Protein AF-A0A971I699-F1 (afdb_monomer_lite)

Sequence (204 aa):
MICTNCGKEVADGAMFCTSCGTKLAQEPAVQPAAEQPAPAPSQGTPQAASDTAPVSAPATTAKKLNPGIIIAVAAVLVIALILLLSGGGGGYKEYKDLAKAYYEAINKEDVNAMIKLFDKETQKDLKEDKKYVKEALEEMRDDLIDDFGRSWFKDLEIGRKEKKGTGRDTYKIRVEIDGKLHEYLGIKRDDKDRYYIDEDYFHY

Secondary structure (DSSP, 8-state):
-B-TTT--B--TT-SB-TTT-PBP-PPP----------------------------PPP-------THHHHHHHHHHHHHHHHHHS-SSS-BSSHHHHHHHHHHHHHTT-HHHHHTTS-TTHHHHHHHTHHHHHHHHHHHHHHHHHHH-TTGGGGEEEEEEEE-SSSSSEEEEEEEETTEEEEEEEEEE-TTS-EEE-TTTTT-

pLDDT: mean 78.97, std 21.09, range [38.38, 98.44]

Foldseek 3Di:
DADPVPRDDDDPPDQADPVPRHGDDDDDDDDDDDDDDDDDDDDDDDDDDDDDDDDDDDDDDDDDDDPVVVVVVVVVVVVVVCDVVCDDLPFHLDVQVLVLLCVVCLLVLPLVSNLSQAHPVSSVVSVVCSVVSSVVSPVVNVVQCVVQNNPQSVQKDWADWDADDDDFRKTWIFIDTPNHGPDTFIWGADPVSGIGGDPCRVVD

Radius of gyration: 27.47 Å; chains: 1; bounding box: 71×66×50 Å

Structure (mmCIF, N/CA/C/O backbone):
data_AF-A0A971I699-F1
#
_entry.id   AF-A0A971I699-F1
#
loop_
_atom_site.group_PDB
_atom_site.id
_atom_site.type_symbol
_atom_site.label_atom_id
_atom_site.label_alt_id
_atom_site.label_comp_id
_atom_site.label_asym_id
_atom_site.label_entity_id
_atom_site.label_seq_id
_atom_site.pdbx_PDB_ins_code
_atom_site.Cartn_x
_atom_site.Cartn_y
_atom_site.Cartn_z
_atom_site.occupancy
_atom_site.B_iso_or_equiv
_atom_site.auth_seq_id
_atom_site.auth_comp_id
_atom_site.auth_asym_id
_atom_site.auth_atom_id
_atom_site.pdbx_PDB_model_num
ATOM 1 N N . MET A 1 1 ? 39.216 -4.165 11.217 1.00 82.69 1 MET A N 1
ATOM 2 C CA . MET A 1 1 ? 38.378 -5.107 12.010 1.00 82.69 1 MET A CA 1
ATOM 3 C C . MET A 1 1 ? 37.090 -5.484 11.267 1.00 82.69 1 MET A C 1
ATOM 5 O O . MET A 1 1 ? 36.628 -4.701 10.453 1.00 82.69 1 MET A O 1
ATOM 9 N N . ILE A 1 2 ? 36.473 -6.646 11.528 1.00 89.12 2 ILE A N 1
ATOM 10 C CA . ILE A 1 2 ? 35.176 -7.025 10.920 1.00 89.12 2 ILE A CA 1
ATOM 11 C C . ILE A 1 2 ? 34.018 -6.626 11.845 1.00 89.12 2 ILE A C 1
ATOM 13 O O . ILE A 1 2 ? 34.060 -6.890 13.046 1.00 89.12 2 ILE A O 1
ATOM 17 N N . CYS A 1 3 ? 32.973 -6.000 11.298 1.00 90.50 3 CYS A N 1
ATOM 18 C CA . CYS A 1 3 ? 31.768 -5.653 12.044 1.00 90.50 3 CYS A CA 1
ATOM 19 C C . CYS A 1 3 ? 31.036 -6.920 12.502 1.00 90.50 3 CYS A C 1
ATOM 21 O O . CYS A 1 3 ? 30.582 -7.713 11.680 1.00 90.50 3 CYS A O 1
ATOM 23 N N . THR A 1 4 ? 30.840 -7.078 13.808 1.00 88.94 4 THR A N 1
ATOM 24 C CA . THR A 1 4 ? 30.125 -8.229 14.384 1.00 88.94 4 THR A CA 1
ATOM 25 C C . THR A 1 4 ? 28.628 -8.232 14.083 1.00 88.94 4 THR A C 1
ATOM 27 O O . THR A 1 4 ? 27.983 -9.265 14.221 1.00 88.94 4 THR A O 1
ATOM 30 N N . ASN A 1 5 ? 28.070 -7.093 13.664 1.00 90.88 5 ASN A N 1
ATOM 31 C CA . ASN A 1 5 ? 26.655 -6.972 13.333 1.00 90.88 5 ASN A CA 1
ATOM 32 C C . ASN A 1 5 ? 26.353 -7.322 11.867 1.00 90.88 5 ASN A C 1
ATOM 34 O O . ASN A 1 5 ? 25.385 -8.026 11.611 1.00 90.88 5 ASN A O 1
ATOM 38 N N . CYS A 1 6 ? 27.175 -6.872 10.910 1.00 92.88 6 CYS A N 1
ATOM 39 C CA . CYS A 1 6 ? 26.888 -7.066 9.480 1.00 92.88 6 CYS A CA 1
ATOM 40 C C . CYS A 1 6 ? 27.971 -7.812 8.687 1.00 92.88 6 CYS A C 1
ATOM 42 O O . CYS A 1 6 ? 27.834 -7.969 7.475 1.00 92.88 6 CYS A O 1
ATOM 44 N N . GLY A 1 7 ? 29.065 -8.226 9.331 1.00 90.56 7 GLY A N 1
ATOM 45 C CA . GLY A 1 7 ? 30.137 -9.011 8.713 1.00 90.56 7 GLY A CA 1
ATOM 46 C C . GLY A 1 7 ? 31.028 -8.253 7.726 1.00 90.56 7 GLY A C 1
ATOM 47 O O . GLY A 1 7 ? 31.936 -8.853 7.159 1.00 90.56 7 GLY A O 1
ATOM 48 N N . LYS A 1 8 ? 30.803 -6.950 7.512 1.00 92.19 8 LYS A N 1
ATOM 49 C CA . LYS A 1 8 ? 31.633 -6.131 6.619 1.00 92.19 8 LYS A CA 1
ATOM 50 C C . LYS A 1 8 ? 32.899 -5.637 7.305 1.00 92.19 8 LYS A C 1
ATOM 52 O O . LYS A 1 8 ? 32.934 -5.434 8.519 1.00 92.19 8 LYS A O 1
ATOM 57 N N . GLU A 1 9 ? 33.934 -5.448 6.501 1.00 92.62 9 GLU A N 1
ATOM 58 C CA . GLU A 1 9 ? 35.220 -4.938 6.950 1.00 92.62 9 GLU A CA 1
ATOM 59 C C . GLU A 1 9 ? 35.132 -3.448 7.291 1.00 92.62 9 GLU A C 1
ATOM 61 O O . GLU A 1 9 ? 34.487 -2.663 6.597 1.00 92.62 9 GLU A O 1
ATOM 66 N N . VAL A 1 10 ? 35.745 -3.071 8.409 1.00 92.38 10 VAL A N 1
ATOM 67 C CA . VAL A 1 10 ? 35.731 -1.720 8.963 1.00 92.38 10 VAL A CA 1
ATOM 68 C C . VAL A 1 10 ? 37.156 -1.306 9.308 1.00 92.38 10 VAL A C 1
ATOM 70 O O . VAL A 1 10 ? 37.929 -2.101 9.850 1.00 92.38 10 VAL A O 1
ATOM 73 N N . ALA A 1 11 ? 37.490 -0.049 9.013 1.00 85.81 11 ALA A N 1
ATOM 74 C CA . ALA A 1 11 ? 38.769 0.544 9.380 1.00 85.81 11 ALA A CA 1
ATOM 75 C C . ALA A 1 11 ? 39.031 0.422 10.891 1.00 85.81 11 ALA A C 1
ATOM 77 O O . ALA A 1 11 ? 38.123 0.593 11.712 1.00 85.81 11 ALA A O 1
ATOM 78 N N . ASP A 1 12 ? 40.276 0.126 11.255 1.00 80.69 12 ASP A N 1
ATOM 79 C CA . ASP A 1 12 ? 40.676 0.057 12.658 1.00 80.69 12 ASP A CA 1
ATOM 80 C C . ASP A 1 12 ? 40.550 1.445 13.305 1.00 80.69 12 ASP A C 1
ATOM 82 O O . ASP A 1 12 ? 40.931 2.459 12.722 1.00 80.69 12 ASP A O 1
ATOM 86 N N . GLY A 1 13 ? 39.941 1.504 14.493 1.00 76.56 13 GLY A N 1
ATOM 87 C CA . GLY A 1 13 ? 39.639 2.771 15.169 1.00 76.56 13 GLY A CA 1
ATOM 88 C C . GLY A 1 13 ? 38.383 3.500 14.666 1.00 76.56 13 GLY A C 1
ATOM 89 O O . GLY A 1 13 ? 38.154 4.649 15.048 1.00 76.56 13 GLY A O 1
ATOM 90 N N . ALA A 1 14 ? 37.520 2.863 13.865 1.00 82.81 14 ALA A N 1
ATOM 91 C CA . ALA A 1 14 ? 36.203 3.412 13.532 1.00 82.81 14 ALA A CA 1
ATOM 92 C C . ALA A 1 14 ? 35.215 3.285 14.709 1.00 82.81 14 ALA A C 1
ATOM 94 O O . ALA A 1 14 ? 35.104 2.233 15.336 1.00 82.81 14 ALA A O 1
ATOM 95 N N . MET A 1 15 ? 34.491 4.361 15.031 1.00 86.12 15 MET A N 1
ATOM 96 C CA . MET A 1 15 ? 33.502 4.376 16.129 1.00 86.12 15 MET A CA 1
ATOM 97 C C . MET A 1 15 ? 32.169 3.724 15.730 1.00 86.12 15 MET A C 1
ATOM 99 O O . MET A 1 15 ? 31.402 3.274 16.580 1.00 86.12 15 MET A O 1
ATOM 103 N N . PHE A 1 16 ? 31.891 3.668 14.427 1.00 92.75 16 PHE A N 1
ATOM 104 C CA . PHE A 1 16 ? 30.660 3.139 13.850 1.00 92.75 16 PHE A CA 1
ATOM 105 C C . PHE A 1 16 ? 30.986 2.406 12.549 1.00 92.75 16 PHE A C 1
ATOM 107 O O . PHE A 1 16 ? 31.891 2.804 11.813 1.00 92.75 16 PHE A O 1
ATOM 114 N N . CYS A 1 17 ? 30.245 1.342 12.248 1.00 92.62 17 CYS A N 1
ATOM 115 C CA . CYS A 1 17 ? 30.330 0.675 10.958 1.00 92.62 17 CYS A CA 1
ATOM 116 C C . CYS A 1 17 ? 29.745 1.590 9.878 1.00 92.62 17 CYS A C 1
ATOM 118 O O . CYS A 1 17 ? 28.558 1.909 9.911 1.00 92.62 17 CYS A O 1
ATOM 120 N N . THR A 1 18 ? 30.550 1.964 8.888 1.00 90.56 18 THR A N 1
ATOM 121 C CA . THR A 1 18 ? 30.109 2.788 7.749 1.00 90.56 18 THR A CA 1
ATOM 122 C C . THR A 1 18 ? 29.063 2.099 6.879 1.00 90.56 18 THR A C 1
ATOM 124 O O . THR A 1 18 ? 28.417 2.752 6.070 1.00 90.56 18 THR A O 1
ATOM 127 N N . SER A 1 19 ? 28.894 0.784 7.033 1.00 91.12 19 SER A N 1
ATOM 128 C CA . SER A 1 19 ? 28.000 -0.004 6.193 1.00 91.12 19 SER A CA 1
ATOM 129 C C . SER A 1 19 ? 26.677 -0.400 6.844 1.00 91.12 19 SER A C 1
ATOM 131 O O . SER A 1 19 ? 25.749 -0.737 6.121 1.00 91.12 19 SER A O 1
ATOM 133 N N . CYS A 1 20 ? 26.574 -0.421 8.176 1.00 92.19 20 CYS A N 1
ATOM 134 C CA . CYS A 1 20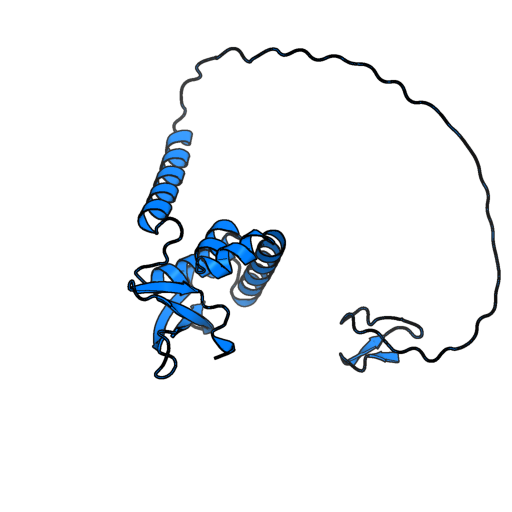 ? 25.307 -0.725 8.862 1.00 92.19 20 CYS A CA 1
ATOM 135 C C . CYS A 1 20 ? 24.989 0.219 10.029 1.00 92.19 20 CYS A C 1
ATOM 137 O O . CYS A 1 20 ? 24.032 -0.008 10.759 1.00 92.19 20 CYS A O 1
ATOM 139 N N . GLY A 1 21 ? 25.818 1.239 10.269 1.00 89.38 21 GLY A N 1
ATOM 140 C CA . GLY A 1 21 ? 25.616 2.227 11.332 1.00 89.38 21 GLY A CA 1
ATOM 141 C C . GLY A 1 21 ? 25.843 1.709 12.755 1.00 89.38 21 GLY A C 1
ATOM 142 O O . GLY A 1 21 ? 25.817 2.496 13.699 1.00 89.38 21 GLY A O 1
ATOM 143 N N . THR A 1 22 ? 26.106 0.409 12.943 1.00 92.44 22 THR A N 1
ATOM 144 C CA . THR A 1 22 ? 26.300 -0.166 14.281 1.00 92.44 22 THR A CA 1
ATOM 145 C C . THR A 1 22 ? 27.534 0.430 14.949 1.00 92.44 22 THR A C 1
ATOM 147 O O . THR A 1 22 ? 28.632 0.405 14.388 1.00 92.44 22 THR A O 1
ATOM 150 N N . LYS A 1 23 ? 27.355 0.939 16.172 1.00 91.56 23 LYS A N 1
ATOM 151 C CA . LYS A 1 23 ? 28.442 1.446 17.009 1.00 91.56 23 LYS A CA 1
ATOM 152 C C . LYS A 1 23 ? 29.399 0.311 17.364 1.00 91.56 23 LYS A C 1
ATOM 154 O O . LYS A 1 23 ? 28.978 -0.722 17.879 1.00 91.56 23 LYS A O 1
ATOM 159 N N . LEU A 1 24 ? 30.682 0.512 17.096 1.00 86.50 24 LEU A N 1
ATOM 160 C CA . LEU A 1 24 ? 31.727 -0.452 17.413 1.00 86.50 24 LEU A CA 1
ATOM 161 C C . LEU A 1 24 ? 32.327 -0.074 18.766 1.00 86.50 24 LEU A C 1
ATOM 163 O O . LEU A 1 24 ? 32.711 1.074 18.989 1.00 86.50 24 LEU A O 1
ATOM 167 N N . ALA A 1 25 ? 32.360 -1.025 19.697 1.00 69.50 25 ALA A N 1
ATOM 168 C CA . ALA A 1 25 ? 33.021 -0.822 20.977 1.00 69.50 25 ALA A CA 1
ATOM 169 C C . ALA A 1 25 ? 34.535 -0.789 20.736 1.00 69.50 25 ALA A C 1
ATOM 171 O O . ALA A 1 25 ? 35.120 -1.796 20.344 1.00 69.50 25 ALA A O 1
ATOM 172 N N . GLN A 1 26 ? 35.154 0.374 20.925 1.00 70.00 26 GLN A N 1
ATOM 173 C CA . GLN A 1 26 ? 36.608 0.487 20.919 1.00 70.00 26 GLN A CA 1
ATOM 174 C C . GLN A 1 26 ? 37.150 0.198 22.312 1.00 70.00 26 GLN A C 1
ATOM 176 O O . GLN A 1 26 ? 36.707 0.800 23.291 1.00 70.00 26 GLN A O 1
ATOM 181 N N . GLU A 1 27 ? 38.137 -0.687 22.384 1.00 55.59 27 GLU A N 1
ATOM 182 C CA . GLU A 1 27 ? 39.053 -0.740 23.518 1.00 55.59 27 GLU A CA 1
ATOM 183 C C . GLU A 1 27 ? 40.079 0.398 23.351 1.00 55.59 27 GLU A C 1
ATOM 185 O O . GLU A 1 27 ? 40.580 0.607 22.241 1.00 55.59 27 GLU A O 1
ATOM 190 N N . PRO A 1 28 ? 40.354 1.203 24.392 1.00 48.50 28 PRO A N 1
ATOM 191 C CA . PRO A 1 28 ? 41.125 2.426 24.232 1.00 48.50 28 PRO A CA 1
ATOM 192 C C . PRO A 1 28 ? 42.617 2.116 24.090 1.00 48.50 28 PRO A C 1
ATOM 194 O O . PRO A 1 28 ? 43.255 1.649 25.030 1.00 48.50 28 PRO A O 1
ATOM 197 N N . ALA A 1 29 ? 43.197 2.466 22.943 1.00 39.75 29 ALA A N 1
ATOM 198 C CA . ALA A 1 29 ? 44.642 2.515 22.753 1.00 39.75 29 ALA A CA 1
ATOM 199 C C . ALA A 1 29 ? 45.095 3.966 22.498 1.00 39.75 29 ALA A C 1
ATOM 201 O O . ALA A 1 29 ? 45.002 4.490 21.396 1.00 39.75 29 ALA A O 1
ATOM 202 N N . VAL A 1 30 ? 45.489 4.605 23.604 1.00 43.03 30 VAL A N 1
ATOM 203 C CA . VAL A 1 30 ? 46.582 5.576 23.823 1.00 43.03 30 VAL A CA 1
ATOM 204 C C . VAL A 1 30 ? 47.064 6.439 22.630 1.00 43.03 30 VAL A C 1
ATOM 206 O O . VAL A 1 30 ? 47.577 5.941 21.634 1.00 43.03 30 VAL A O 1
ATOM 209 N N . GLN A 1 31 ? 46.992 7.765 22.824 1.00 42.66 31 GLN A N 1
A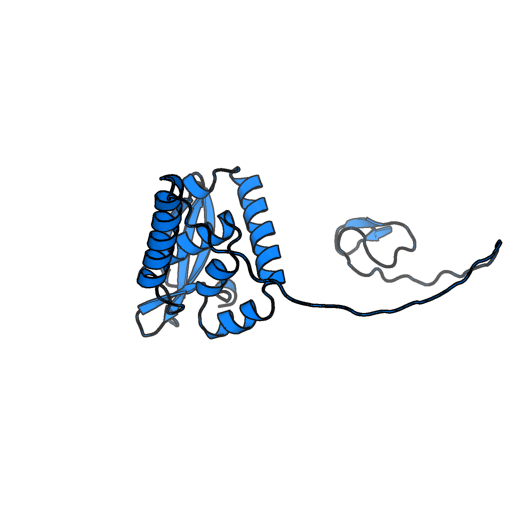TOM 210 C CA . GLN A 1 31 ? 47.600 8.840 22.010 1.00 42.66 31 GLN A CA 1
ATOM 211 C C . GLN A 1 31 ? 49.145 8.766 21.980 1.00 42.66 31 GLN A C 1
ATOM 213 O O . GLN A 1 31 ? 49.737 8.204 22.903 1.00 42.66 31 GLN A O 1
ATOM 218 N N . PRO A 1 32 ? 49.834 9.417 21.018 1.00 51.53 32 PRO A N 1
ATOM 219 C CA . PRO A 1 32 ? 50.387 10.755 21.311 1.00 51.53 32 PRO A CA 1
ATOM 220 C C . PRO A 1 32 ? 50.375 11.777 20.141 1.00 51.53 32 PRO A C 1
ATOM 222 O O . PRO A 1 32 ? 49.963 11.486 19.026 1.00 51.53 32 PRO A O 1
ATOM 225 N N . ALA A 1 33 ? 50.792 13.000 20.490 1.00 44.22 33 ALA A N 1
ATOM 226 C CA . ALA A 1 33 ? 50.561 14.335 19.920 1.00 44.22 33 ALA A CA 1
ATOM 227 C C . ALA A 1 33 ? 51.336 14.778 18.643 1.00 44.22 33 ALA A C 1
ATOM 229 O O . ALA A 1 33 ? 52.253 14.095 18.200 1.00 44.22 33 ALA A O 1
ATOM 230 N N . ALA A 1 34 ? 51.013 16.026 18.225 1.00 43.09 34 ALA A N 1
ATOM 231 C CA . ALA A 1 34 ? 51.696 16.989 17.322 1.00 43.09 34 ALA A CA 1
ATOM 232 C C . ALA A 1 34 ? 51.247 16.966 15.834 1.00 43.09 34 ALA A C 1
ATOM 234 O O . ALA A 1 34 ? 50.997 15.902 15.294 1.00 43.09 34 ALA A O 1
ATOM 235 N N . GLU A 1 35 ? 51.075 18.064 15.077 1.00 38.38 35 GLU A N 1
ATOM 236 C CA . GLU A 1 35 ? 51.527 19.459 15.197 1.00 38.38 35 GLU A CA 1
ATOM 237 C C . GLU A 1 35 ? 50.691 20.397 14.274 1.00 38.38 35 GLU A C 1
ATOM 239 O O . GLU A 1 35 ? 50.052 19.955 13.320 1.00 38.38 35 GLU A O 1
ATOM 244 N N . GLN A 1 36 ? 50.701 21.698 14.581 1.00 45.00 36 GLN A N 1
ATOM 245 C CA . GLN A 1 36 ? 50.065 22.841 13.888 1.00 45.00 36 GLN A CA 1
ATOM 246 C C . GLN A 1 36 ? 50.689 23.107 12.491 1.00 45.00 36 GLN A C 1
ATOM 248 O O . GLN A 1 36 ? 51.839 22.724 12.283 1.00 45.00 36 GLN A O 1
ATOM 253 N N . PRO A 1 37 ? 50.033 23.834 11.553 1.00 51.81 37 PRO A N 1
ATOM 254 C CA . PRO A 1 37 ? 50.220 25.299 11.513 1.00 51.81 37 PRO A CA 1
ATOM 255 C C . PRO A 1 37 ? 48.998 26.133 11.044 1.00 51.81 37 PRO A C 1
ATOM 257 O O . PRO A 1 37 ? 48.202 25.721 10.205 1.00 51.81 37 PRO A O 1
ATOM 260 N N . ALA A 1 38 ? 48.911 27.366 11.559 1.00 45.22 38 ALA A N 1
ATOM 261 C CA . ALA A 1 38 ? 48.115 28.475 11.010 1.00 45.22 38 ALA A CA 1
ATOM 262 C C . ALA A 1 38 ? 48.883 29.183 9.865 1.00 45.22 38 ALA A C 1
ATOM 264 O O . ALA A 1 38 ? 50.106 29.032 9.785 1.00 45.22 38 ALA A O 1
ATOM 265 N N . PRO A 1 39 ? 48.217 29.991 9.013 1.00 54.66 39 PRO A N 1
ATOM 266 C CA . PRO A 1 39 ? 48.116 31.424 9.331 1.00 54.66 39 PRO A CA 1
ATOM 267 C C . PRO A 1 39 ? 46.778 32.105 8.946 1.00 54.66 39 PRO A C 1
ATOM 269 O O . PRO A 1 39 ? 46.017 31.634 8.107 1.00 54.66 39 PRO A O 1
ATOM 272 N N . ALA A 1 40 ? 46.525 33.247 9.597 1.00 49.50 40 ALA A N 1
ATOM 273 C CA . ALA A 1 40 ? 45.454 34.239 9.373 1.00 49.50 40 ALA A CA 1
ATOM 274 C C . ALA A 1 40 ? 45.873 35.284 8.284 1.00 49.50 40 ALA A C 1
ATOM 276 O O . ALA A 1 40 ? 46.921 35.050 7.677 1.00 49.50 40 ALA A O 1
ATOM 277 N N . PRO A 1 41 ? 45.235 36.473 8.061 1.00 59.31 41 PRO A N 1
ATOM 278 C CA . PRO A 1 41 ? 43.976 37.055 8.585 1.00 59.31 41 PRO A CA 1
ATOM 279 C C . PRO A 1 41 ? 43.112 37.900 7.577 1.00 59.31 41 PRO A C 1
ATOM 281 O O . PRO A 1 41 ? 43.525 38.181 6.457 1.00 59.31 41 PRO A O 1
ATOM 284 N N . SER A 1 42 ? 41.983 38.434 8.093 1.00 44.09 42 SER A N 1
ATOM 285 C CA . SER A 1 42 ? 41.250 39.676 7.702 1.00 44.09 42 SER A CA 1
ATOM 286 C C . SER A 1 42 ? 40.335 39.615 6.455 1.00 44.09 42 SER A C 1
ATOM 288 O O . SER A 1 42 ? 40.666 38.974 5.475 1.00 44.09 42 SER A O 1
ATOM 290 N N . GLN A 1 43 ? 39.150 40.246 6.384 1.00 41.50 43 GLN A N 1
ATOM 291 C CA . GLN A 1 43 ? 38.739 41.585 6.839 1.00 41.50 43 GLN A CA 1
ATOM 292 C C . GLN A 1 43 ? 37.219 41.663 7.160 1.00 41.50 43 GLN A C 1
ATOM 294 O O . GLN A 1 43 ? 36.409 41.015 6.502 1.00 41.50 43 GLN A O 1
ATOM 299 N N . GLY A 1 44 ? 36.835 42.512 8.131 1.00 39.81 44 GLY A N 1
ATOM 300 C CA . GLY A 1 44 ? 35.476 43.089 8.251 1.00 39.81 44 GLY A CA 1
ATOM 301 C C . GLY A 1 44 ? 35.172 44.013 7.059 1.00 39.81 44 GLY A C 1
ATOM 302 O O . GLY A 1 44 ? 36.072 44.332 6.291 1.00 39.81 44 GLY A O 1
ATOM 303 N N . THR A 1 45 ? 33.978 44.534 6.781 1.00 45.62 45 THR A N 1
ATOM 304 C CA . THR A 1 45 ? 32.794 45.018 7.535 1.00 45.62 45 THR A CA 1
ATOM 305 C C . THR A 1 45 ? 31.751 45.368 6.419 1.00 45.62 45 THR A C 1
ATOM 307 O O . THR A 1 45 ? 32.035 45.075 5.258 1.00 45.62 45 THR A O 1
ATOM 310 N N . PRO A 1 46 ? 30.687 46.178 6.594 1.00 53.16 46 PRO A N 1
ATOM 311 C CA . PRO A 1 46 ? 29.608 46.235 7.578 1.00 53.16 46 PRO A CA 1
ATOM 312 C C . PRO A 1 46 ? 28.191 46.119 6.945 1.00 53.16 46 PRO A C 1
ATOM 314 O O . PRO A 1 46 ? 27.969 46.273 5.748 1.00 53.16 46 PRO A O 1
ATOM 317 N N . GLN A 1 47 ? 27.220 45.924 7.833 1.00 47.56 47 GLN A N 1
ATOM 318 C CA . GLN A 1 47 ? 25.771 46.085 7.686 1.00 47.56 47 GLN A CA 1
ATOM 319 C C . GLN A 1 47 ? 25.341 47.455 7.116 1.00 47.56 47 GLN A C 1
ATOM 321 O O . GLN A 1 47 ? 25.823 48.490 7.572 1.00 47.56 47 GLN A O 1
ATOM 326 N N . ALA A 1 48 ? 24.340 47.465 6.229 1.00 45.41 48 ALA A N 1
ATOM 327 C CA . ALA A 1 48 ? 23.445 48.605 6.021 1.00 45.41 48 ALA A CA 1
ATOM 328 C C . ALA A 1 48 ? 22.057 48.119 5.569 1.00 45.41 48 ALA A C 1
ATOM 330 O O . ALA A 1 48 ? 21.907 47.458 4.544 1.00 45.41 48 ALA A O 1
ATOM 331 N N . ALA A 1 49 ? 21.057 48.446 6.382 1.00 47.03 49 ALA A N 1
ATOM 332 C CA . ALA A 1 49 ? 19.639 48.368 6.068 1.00 47.03 49 ALA A CA 1
ATOM 333 C C . ALA A 1 49 ? 19.240 49.479 5.083 1.00 47.03 49 ALA A C 1
ATOM 335 O O . ALA A 1 49 ? 19.896 50.521 5.058 1.00 47.03 49 ALA A O 1
ATOM 336 N N . SER A 1 50 ? 18.137 49.304 4.352 1.00 42.44 50 SER A N 1
ATOM 337 C CA . SER A 1 50 ? 17.010 50.255 4.366 1.00 42.44 50 SER A CA 1
ATOM 338 C C . SER A 1 50 ? 15.861 49.795 3.469 1.00 42.44 50 SER A C 1
ATOM 340 O O . SER A 1 50 ? 16.051 49.256 2.382 1.00 42.44 50 SER A O 1
ATOM 342 N N . ASP A 1 51 ? 14.676 50.052 4.004 1.00 44.78 51 ASP A N 1
ATOM 343 C CA . ASP A 1 51 ? 13.321 49.941 3.484 1.00 44.78 51 ASP A CA 1
ATOM 344 C C . ASP A 1 51 ? 13.099 50.382 2.034 1.00 44.78 51 ASP A C 1
ATOM 346 O O . ASP A 1 51 ? 13.620 51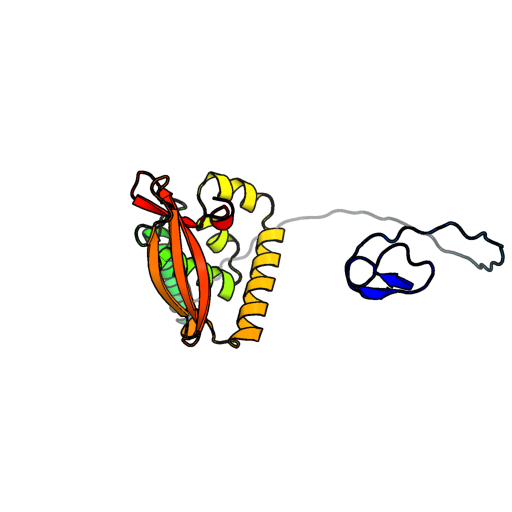.406 1.600 1.00 44.78 51 ASP A O 1
ATOM 350 N N . THR A 1 52 ? 12.188 49.699 1.330 1.00 40.06 52 THR A N 1
ATOM 351 C CA . THR A 1 52 ? 10.877 50.262 0.926 1.00 40.06 52 THR A CA 1
ATOM 352 C C . THR A 1 52 ? 10.059 49.240 0.126 1.00 40.06 52 THR A C 1
ATOM 354 O O . THR A 1 52 ? 10.457 48.790 -0.943 1.00 40.06 52 THR A O 1
ATOM 357 N N . ALA A 1 53 ? 8.864 48.911 0.621 1.00 46.53 53 ALA A N 1
ATOM 358 C CA . ALA A 1 53 ? 7.735 48.549 -0.239 1.00 46.53 53 ALA A CA 1
ATOM 359 C C . ALA A 1 53 ? 7.098 49.863 -0.747 1.00 46.53 53 ALA A C 1
ATOM 361 O O . ALA A 1 53 ? 7.127 50.856 -0.014 1.00 46.53 53 ALA A O 1
ATOM 362 N N . PRO A 1 54 ? 6.506 49.903 -1.956 1.00 50.34 54 PRO A N 1
ATOM 363 C CA . PRO A 1 54 ? 5.098 49.530 -2.018 1.00 50.34 54 PRO A CA 1
ATOM 364 C C . PRO A 1 54 ? 4.647 48.796 -3.292 1.00 50.34 54 PRO A C 1
ATOM 366 O O . PRO A 1 54 ? 5.185 48.913 -4.388 1.00 50.34 54 PRO A O 1
ATOM 369 N N . VAL A 1 55 ? 3.564 48.064 -3.056 1.00 48.47 55 VAL A N 1
ATOM 370 C CA . VAL A 1 55 ? 2.542 47.509 -3.945 1.00 48.47 55 VAL A CA 1
ATOM 371 C C . VAL A 1 55 ? 2.374 48.223 -5.293 1.00 48.47 55 VAL A C 1
ATOM 373 O O . VAL A 1 55 ? 2.161 49.430 -5.366 1.00 48.47 55 VAL A O 1
ATOM 376 N N . SER A 1 56 ? 2.273 47.427 -6.358 1.00 49.97 56 SER A N 1
ATOM 377 C CA . SER A 1 56 ? 1.392 47.719 -7.493 1.00 49.97 56 SER A CA 1
ATOM 378 C C . SER A 1 56 ? 0.784 46.413 -8.004 1.00 49.97 56 SER A C 1
ATOM 380 O O . SER A 1 56 ? 1.490 45.475 -8.368 1.00 49.97 56 SER A O 1
ATOM 382 N N . ALA A 1 57 ? -0.545 46.347 -7.948 1.00 50.78 57 ALA A N 1
ATOM 383 C CA . ALA A 1 57 ? -1.368 45.232 -8.399 1.00 50.78 57 ALA A CA 1
ATOM 384 C C . ALA A 1 57 ? -1.332 45.076 -9.936 1.00 50.78 57 ALA A C 1
ATOM 386 O O . ALA A 1 57 ? -1.122 46.061 -10.648 1.00 50.78 57 ALA A O 1
ATOM 387 N N . PRO A 1 58 ? -1.568 43.865 -10.473 1.00 46.38 58 PRO A N 1
ATOM 388 C CA . PRO A 1 58 ? -1.549 43.627 -11.910 1.00 46.38 58 PRO A CA 1
ATOM 389 C C . PRO A 1 58 ? -2.839 44.111 -12.586 1.00 46.38 58 PRO A C 1
ATOM 391 O O . PRO A 1 58 ? -3.950 43.810 -12.149 1.00 46.38 58 PRO A O 1
ATOM 394 N N . ALA A 1 59 ? -2.680 44.816 -13.707 1.00 48.47 59 ALA A N 1
ATOM 395 C CA . ALA A 1 59 ? -3.762 45.123 -14.630 1.00 48.47 59 ALA A CA 1
ATOM 396 C C . ALA A 1 59 ? -4.283 43.830 -15.283 1.00 48.47 59 ALA A C 1
ATOM 398 O O . ALA A 1 59 ? -3.539 43.067 -15.907 1.00 48.47 59 ALA A O 1
ATOM 399 N N . THR A 1 60 ? -5.583 43.590 -15.146 1.00 52.66 60 THR A N 1
ATOM 400 C CA . THR A 1 60 ? -6.312 42.481 -15.755 1.00 52.66 60 THR A CA 1
ATOM 401 C C . THR A 1 60 ? -6.362 42.650 -17.273 1.00 52.66 60 THR A C 1
ATOM 403 O O . THR A 1 60 ? -7.163 43.401 -17.818 1.00 52.66 60 THR A O 1
ATOM 406 N N . THR A 1 61 ? -5.518 41.908 -17.991 1.00 47.81 61 THR A N 1
ATOM 407 C CA . THR A 1 61 ? -5.726 41.674 -19.424 1.00 47.81 61 THR A CA 1
ATOM 408 C C . THR A 1 61 ? -6.464 40.353 -19.574 1.00 47.81 61 THR A C 1
ATOM 410 O O . THR A 1 61 ? -5.884 39.285 -19.382 1.00 47.81 61 THR A O 1
ATOM 413 N N . ALA A 1 62 ? -7.753 40.419 -19.906 1.00 58.28 62 ALA A N 1
ATOM 414 C CA . ALA A 1 62 ? -8.528 39.254 -20.304 1.00 58.28 62 ALA A CA 1
ATOM 415 C C . ALA A 1 62 ? -7.890 38.632 -21.559 1.00 58.28 62 ALA A C 1
ATOM 417 O O . ALA A 1 62 ? -8.014 39.157 -22.666 1.00 58.28 62 ALA A O 1
ATOM 418 N N . LYS A 1 63 ? -7.169 37.518 -21.382 1.00 40.94 63 LYS A N 1
ATOM 419 C CA . LYS A 1 63 ? -6.612 36.721 -22.478 1.00 40.94 63 LYS A CA 1
ATOM 420 C C . LYS A 1 63 ? -7.460 35.469 -22.692 1.00 40.94 63 LYS A C 1
ATOM 422 O O . LYS A 1 63 ? -7.534 34.580 -21.853 1.00 40.94 63 LYS A O 1
ATOM 427 N N . LYS A 1 64 ? -8.102 35.481 -23.858 1.00 48.84 64 LYS A N 1
ATOM 428 C CA . LYS A 1 64 ? -8.705 34.396 -24.642 1.00 48.84 64 LYS A CA 1
ATOM 429 C C . LYS A 1 64 ? -8.205 32.991 -24.247 1.00 48.84 64 LYS A C 1
ATOM 431 O O . LYS A 1 64 ? -7.009 32.720 -24.332 1.00 48.84 64 LYS A O 1
ATOM 436 N N . LEU A 1 65 ? -9.121 32.105 -23.843 1.00 42.62 65 LEU A N 1
ATOM 437 C CA . LEU A 1 65 ? -8.789 30.735 -23.440 1.00 42.62 65 LEU A CA 1
ATOM 438 C C . LEU A 1 65 ? -8.403 29.867 -24.649 1.00 42.62 65 LEU A C 1
ATOM 440 O O . LEU A 1 65 ? -9.169 29.734 -25.604 1.00 42.62 65 LEU A O 1
ATOM 444 N N . ASN A 1 66 ? -7.224 29.247 -24.558 1.00 45.72 66 ASN A N 1
ATOM 445 C CA . ASN A 1 66 ? -6.752 28.187 -25.450 1.00 45.72 66 ASN A CA 1
ATOM 446 C C . ASN A 1 66 ? -7.287 26.809 -24.992 1.00 45.72 66 ASN A C 1
ATOM 448 O O . ASN A 1 66 ? -7.375 26.558 -23.786 1.00 45.72 66 ASN A O 1
ATOM 452 N N . PRO A 1 67 ? -7.555 25.870 -25.920 1.00 46.00 67 PRO A N 1
ATOM 453 C CA . PRO A 1 67 ? -8.178 24.569 -25.631 1.00 46.00 67 PRO A CA 1
ATOM 454 C C . PRO A 1 67 ? -7.347 23.617 -24.743 1.00 46.00 67 PRO A C 1
ATOM 456 O O . PRO A 1 67 ? -7.878 22.618 -24.267 1.00 46.00 67 PRO A O 1
ATOM 459 N N . GLY A 1 68 ? -6.082 23.936 -24.441 1.00 46.88 68 GLY A N 1
ATOM 460 C CA . GLY A 1 68 ? -5.254 23.173 -23.494 1.00 46.88 68 GLY A CA 1
ATOM 461 C C . GLY A 1 68 ? -5.698 23.274 -22.025 1.00 46.88 68 GLY A C 1
ATOM 462 O O . GLY A 1 68 ? -5.365 22.402 -21.229 1.00 46.88 68 GLY A O 1
ATOM 463 N N . ILE A 1 69 ? -6.497 24.288 -21.660 1.00 50.72 69 ILE A N 1
ATOM 464 C CA . ILE A 1 69 ? -7.033 24.437 -20.293 1.00 50.72 69 ILE A CA 1
ATOM 465 C C . ILE A 1 69 ? -8.179 23.445 -20.030 1.00 50.72 69 ILE A C 1
ATOM 467 O O . ILE A 1 69 ? -8.342 22.990 -18.901 1.00 50.72 69 ILE A O 1
ATOM 471 N N . ILE A 1 70 ? -8.938 23.036 -21.056 1.00 48.75 70 ILE A N 1
ATOM 472 C CA . ILE A 1 70 ? -10.084 22.126 -20.879 1.00 48.75 70 ILE A CA 1
ATOM 473 C C . ILE A 1 70 ? -9.622 20.732 -20.439 1.00 48.75 70 ILE A C 1
ATOM 475 O O . ILE A 1 70 ? -10.266 20.127 -19.589 1.00 48.75 70 ILE A O 1
ATOM 479 N N . ILE A 1 71 ? -8.480 20.244 -20.936 1.00 49.72 71 ILE A N 1
ATOM 480 C CA . ILE A 1 71 ? -7.942 18.930 -20.543 1.00 49.72 71 ILE A CA 1
ATOM 481 C C . ILE A 1 71 ? -7.444 18.958 -19.091 1.00 49.72 71 ILE A C 1
ATOM 483 O O . ILE A 1 71 ? -7.727 18.033 -18.335 1.00 49.72 71 ILE A O 1
ATOM 487 N N . ALA A 1 72 ? -6.776 20.036 -18.666 1.00 50.75 72 ALA A N 1
ATOM 488 C CA . ALA A 1 72 ? -6.326 20.190 -17.282 1.00 50.75 72 ALA A CA 1
ATOM 489 C C . ALA A 1 72 ? -7.504 20.349 -16.304 1.00 50.75 72 ALA A C 1
ATOM 491 O O . ALA A 1 72 ? -7.513 19.723 -15.251 1.00 50.75 72 ALA A O 1
ATOM 492 N N . VAL A 1 73 ? -8.536 21.121 -16.665 1.00 55.12 73 VAL A N 1
ATOM 493 C CA . VAL A 1 73 ? -9.744 21.286 -15.839 1.00 55.12 73 VAL A CA 1
ATOM 494 C C . VAL A 1 73 ? -10.567 20.000 -15.800 1.00 55.12 73 VAL A C 1
ATOM 496 O O . VAL A 1 73 ? -11.039 19.633 -14.733 1.00 55.12 73 VAL A O 1
ATOM 499 N N . ALA A 1 74 ? -10.697 19.271 -16.912 1.00 58.34 74 ALA A N 1
ATOM 500 C CA . ALA A 1 74 ? -11.365 17.973 -16.930 1.00 58.34 74 ALA A CA 1
ATOM 501 C C . ALA A 1 74 ? -10.601 16.936 -16.099 1.00 58.34 74 ALA A C 1
ATOM 503 O O . ALA A 1 74 ? -11.220 16.236 -15.310 1.00 58.34 74 ALA A O 1
ATOM 504 N N . ALA A 1 75 ? -9.270 16.877 -16.194 1.00 59.53 75 ALA A N 1
ATOM 505 C CA . ALA A 1 75 ? -8.459 16.001 -15.352 1.00 59.53 75 ALA A CA 1
ATOM 506 C C . ALA A 1 75 ? -8.580 16.373 -13.865 1.00 59.53 75 ALA A C 1
ATOM 508 O O . A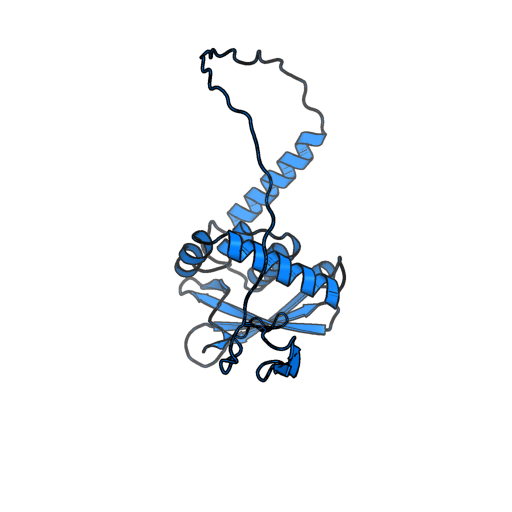LA A 1 75 ? -8.789 15.493 -13.041 1.00 59.53 75 ALA A O 1
ATOM 509 N N . VAL A 1 76 ? -8.542 17.664 -13.514 1.00 64.75 76 VAL A N 1
ATOM 510 C CA . VAL A 1 76 ? -8.732 18.134 -12.130 1.00 64.75 76 VAL A CA 1
ATOM 511 C C . VAL A 1 76 ? -10.155 17.872 -11.631 1.00 64.75 76 VAL A C 1
ATOM 513 O O . VAL A 1 76 ? -10.317 17.477 -10.483 1.00 64.75 76 VAL A O 1
ATOM 516 N N . LEU A 1 77 ? -11.184 18.030 -12.468 1.00 63.66 77 LEU A N 1
ATOM 517 C CA . LEU A 1 77 ? -12.576 17.727 -12.121 1.00 63.66 77 LEU A CA 1
ATOM 518 C C . LEU A 1 77 ? -12.827 16.227 -12.004 1.00 63.66 77 LEU A C 1
ATOM 520 O O . LEU A 1 77 ? -13.574 15.830 -11.123 1.00 63.66 77 LEU A O 1
ATOM 524 N N . VAL A 1 78 ? -12.199 15.400 -12.840 1.00 66.19 78 VAL A N 1
ATOM 525 C CA . VAL A 1 78 ? -12.247 13.936 -12.744 1.00 66.19 78 VAL A CA 1
ATOM 526 C C . VAL A 1 78 ? -11.497 13.472 -11.502 1.00 66.19 78 VAL A C 1
ATOM 528 O O . VAL A 1 78 ? -12.031 12.659 -10.764 1.00 66.19 78 VAL A O 1
ATOM 531 N N . ILE A 1 79 ? -10.328 14.038 -11.196 1.00 60.62 79 ILE A N 1
ATOM 532 C CA . ILE A 1 79 ? -9.610 13.777 -9.942 1.00 60.62 79 ILE A CA 1
ATOM 533 C C . ILE A 1 79 ? -10.451 14.247 -8.750 1.00 60.62 79 ILE A C 1
ATOM 535 O O . ILE A 1 79 ? -10.583 13.506 -7.788 1.00 60.62 79 ILE A O 1
ATOM 539 N N . ALA A 1 80 ? -11.092 15.416 -8.806 1.00 57.69 80 ALA A N 1
ATOM 540 C CA . ALA A 1 80 ? -11.986 15.894 -7.753 1.00 57.69 80 ALA A CA 1
ATOM 541 C C . ALA A 1 80 ? -13.242 15.018 -7.614 1.00 57.69 80 ALA A C 1
ATOM 543 O O . ALA A 1 80 ? -13.650 14.735 -6.497 1.00 57.69 80 ALA A O 1
ATOM 544 N N . LEU A 1 81 ? -13.825 14.533 -8.714 1.00 57.56 81 LEU A N 1
ATOM 545 C CA . LEU A 1 81 ? -14.940 13.580 -8.717 1.00 57.56 81 LEU A CA 1
ATOM 546 C C . LEU A 1 81 ? -14.517 12.221 -8.170 1.00 57.56 81 LEU A C 1
ATOM 548 O O . LEU A 1 81 ? -15.256 11.654 -7.381 1.00 57.56 81 LEU A O 1
ATOM 552 N N . ILE A 1 82 ? -13.327 11.725 -8.509 1.00 58.53 82 ILE A N 1
ATOM 553 C CA . ILE A 1 82 ? -12.751 10.513 -7.920 1.00 58.53 82 ILE A CA 1
ATOM 554 C C . ILE A 1 82 ? -12.512 10.744 -6.425 1.00 58.53 82 ILE A C 1
ATOM 556 O O . ILE A 1 82 ? -12.915 9.925 -5.617 1.00 58.53 82 ILE A O 1
ATOM 560 N N . LEU A 1 83 ? -11.977 11.893 -6.011 1.00 53.75 83 LEU A N 1
ATOM 561 C CA . LEU A 1 83 ? -11.800 12.237 -4.595 1.00 53.75 83 LEU A CA 1
ATOM 562 C C . LEU A 1 83 ? -13.135 12.410 -3.840 1.00 53.75 83 LEU A C 1
ATOM 564 O O . LEU A 1 83 ? -13.195 12.124 -2.644 1.00 53.75 83 LEU A O 1
ATOM 568 N N . LEU A 1 84 ? -14.201 12.855 -4.513 1.00 48.84 84 LEU A N 1
ATOM 569 C CA . LEU A 1 84 ? -15.553 12.979 -3.957 1.00 48.84 84 LEU A CA 1
ATOM 570 C C . LEU A 1 84 ? -16.280 11.625 -3.894 1.00 48.84 84 LEU A C 1
ATOM 572 O O . LEU A 1 84 ? -16.955 11.349 -2.905 1.00 48.84 84 LEU A O 1
ATOM 576 N N . LEU A 1 85 ? -16.114 10.766 -4.904 1.00 49.03 85 LEU A N 1
ATOM 577 C CA . LEU A 1 85 ? -16.689 9.417 -4.966 1.00 49.03 85 LEU A CA 1
ATOM 578 C C . LEU A 1 85 ? -15.940 8.431 -4.053 1.00 49.03 85 LEU A C 1
ATOM 580 O O . LEU A 1 85 ? -16.569 7.560 -3.456 1.00 49.03 85 LEU A O 1
ATOM 584 N N . SER A 1 86 ? -14.633 8.622 -3.859 1.00 50.94 86 SER A N 1
ATOM 585 C CA . SER A 1 86 ? -13.791 7.833 -2.946 1.00 50.94 86 SER A CA 1
ATOM 586 C C . SER A 1 86 ? -13.848 8.310 -1.489 1.00 50.94 86 SER A C 1
ATOM 588 O O . SER A 1 86 ? -13.241 7.696 -0.618 1.00 50.94 86 SER A O 1
ATOM 590 N N . GLY A 1 87 ? -14.627 9.356 -1.188 1.00 44.81 87 GLY A N 1
ATOM 591 C CA . GLY A 1 87 ? -14.903 9.815 0.170 1.00 44.81 87 GLY A CA 1
ATOM 592 C C . GLY A 1 87 ? -13.729 10.550 0.818 1.00 44.81 87 GLY A C 1
ATOM 593 O O . GLY A 1 87 ? -12.623 10.035 0.954 1.00 44.81 87 GLY A O 1
ATOM 594 N N . GLY A 1 88 ? -13.989 11.764 1.304 1.00 45.28 88 GLY A N 1
ATOM 595 C CA . GLY A 1 88 ? -13.052 12.560 2.099 1.00 45.28 88 GLY A CA 1
ATOM 596 C C . GLY A 1 88 ? -12.640 11.861 3.403 1.00 45.28 88 GLY A C 1
ATOM 597 O O . GLY A 1 88 ? -13.161 12.150 4.475 1.00 45.28 88 GLY A O 1
ATOM 598 N N . GLY A 1 89 ? -11.691 10.929 3.322 1.00 54.34 89 GLY A N 1
ATOM 599 C CA . GLY A 1 89 ? -11.088 10.217 4.447 1.00 54.34 89 GLY A CA 1
ATOM 600 C C . GLY A 1 89 ? -12.033 9.303 5.234 1.00 54.34 89 GLY A C 1
ATOM 601 O O . GLY A 1 89 ? -11.898 9.259 6.452 1.00 54.34 89 GLY A O 1
ATOM 602 N N . GLY A 1 90 ? -12.983 8.633 4.574 1.00 70.06 90 GLY A N 1
ATOM 603 C CA . GLY A 1 90 ? -13.963 7.727 5.200 1.00 70.06 90 GLY A CA 1
ATOM 604 C C . GLY A 1 90 ? -13.839 6.254 4.787 1.00 70.06 90 GLY A C 1
ATOM 605 O O . GLY A 1 90 ? -14.851 5.558 4.792 1.00 70.06 90 GLY A O 1
ATOM 606 N N . GLY A 1 91 ? -12.651 5.816 4.354 1.00 83.38 91 GLY A N 1
ATOM 607 C CA . GLY A 1 91 ? -12.366 4.443 3.907 1.00 83.38 91 GLY A CA 1
ATOM 608 C C . GLY A 1 91 ? -13.003 4.085 2.564 1.00 83.38 91 GLY A C 1
ATOM 609 O O . GLY A 1 91 ? -13.790 4.849 2.016 1.00 83.38 91 GLY A O 1
ATOM 610 N N . TYR A 1 92 ? -12.697 2.921 2.005 1.00 93.62 92 TYR A N 1
ATOM 611 C CA . TYR A 1 92 ? -13.225 2.471 0.707 1.00 93.62 92 TYR A CA 1
ATOM 612 C C . TYR A 1 92 ? -14.377 1.488 0.893 1.00 93.62 92 TYR A C 1
ATOM 614 O O . TYR A 1 92 ? -14.357 0.707 1.832 1.00 93.62 92 TYR A O 1
ATOM 622 N N . LYS A 1 93 ? -15.381 1.490 0.011 1.00 93.62 93 LYS A N 1
ATOM 623 C CA . LYS A 1 93 ? -16.416 0.436 0.033 1.00 93.62 93 LYS A CA 1
ATOM 624 C C . LYS A 1 93 ? -15.905 -0.882 -0.540 1.00 93.62 93 LYS A C 1
ATOM 626 O O . LYS A 1 93 ? -16.251 -1.941 -0.042 1.00 93.62 93 LYS A O 1
ATOM 631 N N . GLU A 1 94 ? -15.050 -0.808 -1.555 1.00 96.25 94 GLU A N 1
ATOM 632 C CA . GLU A 1 94 ? -14.470 -1.977 -2.206 1.00 96.25 94 GLU A CA 1
ATOM 633 C C . GLU A 1 94 ? -12.982 -2.093 -1.894 1.00 96.25 94 GLU A C 1
ATOM 635 O O . GLU A 1 94 ? -12.201 -1.159 -2.079 1.00 96.25 94 GLU A O 1
ATOM 640 N N . TYR A 1 95 ? -12.572 -3.276 -1.439 1.00 96.50 95 TYR A N 1
ATOM 641 C CA . TYR A 1 95 ? -11.191 -3.521 -1.022 1.00 96.50 95 TYR A CA 1
ATOM 642 C C . TYR A 1 95 ? -10.202 -3.493 -2.197 1.00 96.50 95 TYR A C 1
ATOM 644 O O . TYR A 1 95 ? -9.028 -3.178 -2.015 1.00 96.50 95 TYR A O 1
ATOM 652 N N . LYS A 1 96 ? -10.668 -3.827 -3.408 1.00 97.75 96 LYS A N 1
ATOM 653 C CA . LYS A 1 96 ? -9.828 -3.790 -4.608 1.00 97.75 96 LYS A CA 1
ATOM 654 C C . LYS A 1 96 ? -9.472 -2.364 -5.002 1.00 97.75 96 LYS A C 1
ATOM 656 O O . LYS A 1 96 ? -8.338 -2.117 -5.397 1.00 97.75 96 LYS A O 1
ATOM 661 N N . ASP A 1 97 ? -10.414 -1.440 -4.839 1.00 97.56 97 ASP A N 1
ATOM 662 C CA . ASP A 1 97 ? -10.190 -0.023 -5.112 1.00 97.56 97 ASP A CA 1
ATOM 663 C C . ASP A 1 97 ? -9.214 0.579 -4.096 1.00 97.56 97 ASP A C 1
ATOM 665 O O . ASP A 1 97 ? -8.318 1.322 -4.488 1.00 97.56 97 ASP A O 1
ATOM 669 N N . LEU A 1 98 ? -9.320 0.190 -2.818 1.00 97.50 98 LEU A N 1
ATOM 670 C CA . LEU A 1 98 ? -8.338 0.550 -1.789 1.00 97.50 98 LEU A CA 1
ATOM 671 C C . LEU A 1 98 ? -6.929 0.074 -2.160 1.00 97.50 98 LEU A C 1
ATOM 673 O O . LEU A 1 98 ? -5.994 0.870 -2.160 1.00 97.50 98 LEU A O 1
ATOM 677 N N . ALA A 1 99 ? -6.777 -1.216 -2.477 1.00 98.12 99 ALA A N 1
ATOM 678 C CA . ALA A 1 99 ? -5.475 -1.789 -2.809 1.00 98.12 99 ALA A CA 1
ATOM 679 C C . ALA A 1 99 ? -4.888 -1.153 -4.074 1.00 98.12 99 ALA A C 1
ATOM 681 O O . ALA A 1 99 ? -3.716 -0.800 -4.105 1.00 98.12 99 ALA A O 1
ATOM 682 N N . LYS A 1 100 ? -5.710 -0.918 -5.103 1.00 98.31 100 LYS A N 1
ATOM 683 C CA . LYS A 1 100 ? -5.264 -0.201 -6.298 1.00 98.31 100 LYS A CA 1
ATOM 684 C C . LYS A 1 100 ? -4.805 1.222 -5.968 1.00 98.31 100 LYS A C 1
ATOM 686 O O . LYS A 1 100 ? -3.765 1.640 -6.466 1.00 98.31 100 LYS A O 1
ATOM 691 N N . ALA A 1 101 ? -5.543 1.946 -5.124 1.00 98.19 101 ALA A N 1
ATOM 692 C CA . ALA A 1 101 ? -5.172 3.294 -4.701 1.00 98.19 101 ALA A CA 1
ATOM 693 C C . ALA A 1 101 ? -3.859 3.324 -3.899 1.00 98.19 101 ALA A C 1
ATOM 695 O O . ALA A 1 101 ? -3.105 4.286 -4.020 1.00 98.19 101 ALA A O 1
ATOM 696 N N . TYR A 1 102 ? -3.563 2.270 -3.131 1.00 98.06 102 TYR A N 1
ATOM 697 C CA . TYR A 1 102 ? -2.289 2.096 -2.427 1.00 98.06 102 TYR A CA 1
ATOM 698 C C . TYR A 1 102 ? -1.104 2.048 -3.392 1.00 98.06 102 TYR A C 1
ATOM 700 O O . TYR A 1 102 ? -0.232 2.915 -3.334 1.00 98.06 102 TYR A O 1
ATOM 708 N N . TYR A 1 103 ? -1.124 1.130 -4.360 1.00 98.44 103 TYR A N 1
ATOM 709 C CA . TYR A 1 103 ? -0.058 1.046 -5.363 1.00 98.44 103 TYR A CA 1
ATOM 710 C C . TYR A 1 103 ? -0.023 2.253 -6.299 1.00 98.44 103 TYR A C 1
ATOM 712 O O . TYR A 1 103 ? 1.045 2.659 -6.746 1.00 98.44 103 TYR A O 1
ATOM 720 N N . GLU A 1 104 ? -1.168 2.874 -6.586 1.00 98.44 104 GLU A N 1
ATOM 721 C CA . GLU A 1 104 ? -1.200 4.109 -7.368 1.00 98.44 104 GLU A CA 1
ATOM 722 C C . GLU A 1 104 ? -0.518 5.266 -6.626 1.00 98.44 104 GLU A C 1
ATOM 724 O O . GLU A 1 104 ? 0.200 6.048 -7.252 1.00 98.44 104 GLU A O 1
ATOM 729 N N . ALA A 1 105 ? -0.703 5.362 -5.305 1.00 98.19 105 ALA A N 1
ATOM 730 C CA . ALA A 1 105 ? -0.025 6.349 -4.474 1.00 98.19 105 ALA A CA 1
ATOM 731 C C . ALA A 1 105 ? 1.492 6.107 -4.418 1.00 98.19 105 ALA A C 1
ATOM 733 O O . ALA A 1 105 ? 2.236 7.081 -4.486 1.00 98.19 105 ALA A O 1
ATOM 734 N N . ILE A 1 106 ? 1.949 4.849 -4.387 1.00 98.12 106 ILE A N 1
ATOM 735 C CA . ILE A 1 106 ? 3.378 4.497 -4.509 1.00 98.12 106 ILE A CA 1
ATOM 736 C C . ILE A 1 106 ? 3.917 4.903 -5.8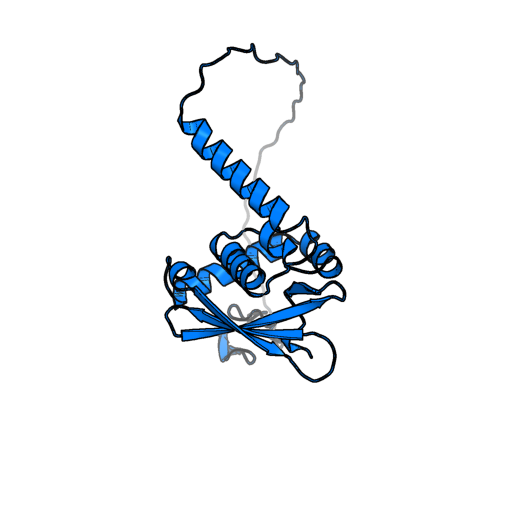81 1.00 98.12 106 ILE A C 1
ATOM 738 O O . ILE A 1 106 ? 4.854 5.689 -5.978 1.00 98.12 106 ILE A O 1
ATOM 742 N N . ASN A 1 107 ? 3.268 4.459 -6.960 1.00 97.94 107 ASN A N 1
ATOM 743 C CA . ASN A 1 107 ? 3.693 4.750 -8.330 1.00 97.94 107 ASN A CA 1
ATOM 744 C C . ASN A 1 107 ? 3.804 6.261 -8.620 1.00 97.94 107 ASN A C 1
ATOM 746 O O . ASN A 1 107 ? 4.629 6.688 -9.426 1.00 97.94 107 ASN A O 1
ATOM 750 N N . LYS A 1 108 ? 2.958 7.074 -7.977 1.00 97.69 108 LYS A N 1
ATOM 751 C CA . LYS A 1 108 ? 2.918 8.536 -8.136 1.00 97.69 108 LYS A CA 1
ATOM 752 C C . LYS A 1 108 ? 3.646 9.312 -7.038 1.00 97.69 108 LYS A C 1
ATOM 754 O O . LYS A 1 108 ? 3.659 10.538 -7.117 1.00 97.69 108 LYS A O 1
ATOM 759 N N . GLU A 1 109 ? 4.180 8.633 -6.025 1.00 97.62 109 GLU A N 1
ATOM 760 C CA . GLU A 1 109 ? 4.704 9.243 -4.792 1.00 97.62 109 GLU A CA 1
ATOM 761 C C . GLU A 1 109 ? 3.721 10.241 -4.146 1.00 97.62 109 GLU A C 1
ATOM 763 O O . GLU A 1 109 ? 4.098 11.285 -3.604 1.00 97.62 109 GLU A O 1
ATOM 768 N N . ASP A 1 110 ? 2.418 9.949 -4.216 1.00 97.94 110 ASP A N 1
ATOM 769 C CA . ASP A 1 110 ? 1.381 10.840 -3.698 1.00 97.94 110 ASP A CA 1
ATOM 770 C C . ASP A 1 110 ? 1.172 10.616 -2.196 1.00 97.94 110 ASP A C 1
ATOM 772 O O . ASP A 1 110 ? 0.312 9.851 -1.751 1.00 97.94 110 ASP A O 1
ATOM 776 N N . VAL A 1 111 ? 1.952 11.357 -1.406 1.00 97.25 111 VAL A N 1
ATOM 777 C CA . VAL A 1 111 ? 1.915 11.359 0.064 1.00 97.25 111 VAL A CA 1
ATOM 778 C C . VAL A 1 111 ? 0.503 11.566 0.612 1.00 97.25 111 VAL A C 1
ATOM 780 O O . VAL A 1 111 ? 0.081 10.883 1.543 1.00 97.25 111 VAL A O 1
ATOM 783 N N . ASN A 1 112 ? -0.267 12.509 0.060 1.00 96.25 112 ASN A N 1
ATOM 784 C CA . ASN A 1 112 ? -1.591 12.802 0.608 1.00 96.25 112 ASN A CA 1
ATOM 785 C C . ASN A 1 112 ? -2.616 11.736 0.213 1.00 96.25 112 ASN A C 1
ATOM 787 O O . ASN A 1 112 ? -3.550 11.500 0.983 1.00 96.25 112 ASN A O 1
ATOM 791 N N . ALA A 1 113 ? -2.479 11.131 -0.970 1.00 96.19 113 ALA A N 1
ATOM 792 C CA . ALA A 1 113 ? -3.284 9.980 -1.350 1.00 96.19 113 ALA A CA 1
ATOM 793 C C . ALA A 1 113 ? -2.986 8.799 -0.427 1.00 96.19 113 ALA A C 1
ATOM 795 O O . ALA A 1 113 ? -3.934 8.287 0.160 1.00 96.19 113 ALA A O 1
ATOM 796 N N . MET A 1 114 ? -1.706 8.463 -0.214 1.00 96.25 114 MET A N 1
ATOM 797 C CA . MET A 1 114 ? -1.272 7.374 0.669 1.00 96.25 114 MET A CA 1
ATOM 798 C C . MET A 1 114 ? -1.847 7.530 2.080 1.00 96.25 114 MET A C 1
ATOM 800 O O . MET A 1 114 ? -2.552 6.651 2.567 1.00 96.25 114 MET A O 1
ATOM 804 N N . ILE A 1 115 ? -1.658 8.698 2.703 1.00 95.25 115 ILE A N 1
ATOM 805 C CA . ILE A 1 115 ? -2.163 8.983 4.056 1.00 95.25 115 ILE A CA 1
ATOM 806 C C . ILE A 1 115 ? -3.675 8.735 4.164 1.00 95.25 115 ILE A C 1
ATOM 808 O O . ILE A 1 115 ? -4.155 8.212 5.164 1.00 95.25 115 ILE A O 1
ATOM 812 N N . LYS A 1 116 ? -4.461 9.088 3.141 1.00 95.62 116 LYS A N 1
ATOM 813 C CA . LYS A 1 116 ? -5.928 8.941 3.174 1.00 95.62 116 LYS A CA 1
ATOM 814 C C . LYS A 1 116 ? -6.411 7.488 3.149 1.00 95.62 116 LYS A C 1
ATOM 816 O O . LYS A 1 116 ? -7.597 7.278 3.405 1.00 95.62 116 LYS A O 1
ATOM 821 N N . LEU A 1 117 ? -5.547 6.528 2.821 1.00 96.00 117 LEU A N 1
ATOM 822 C CA . LEU A 1 117 ? -5.894 5.105 2.750 1.00 96.00 117 LEU A CA 1
ATOM 823 C C . LEU A 1 117 ? -5.966 4.447 4.132 1.00 96.00 117 LEU A C 1
ATOM 825 O O . LEU A 1 117 ? -6.562 3.380 4.274 1.00 96.00 117 LEU A O 1
ATOM 829 N N . PHE A 1 118 ? -5.395 5.096 5.143 1.00 94.31 118 PHE A N 1
ATOM 830 C CA . PHE A 1 118 ? -5.419 4.660 6.532 1.00 94.31 118 PHE A CA 1
ATOM 831 C C . PHE A 1 118 ? -6.630 5.240 7.269 1.00 94.31 118 PHE A C 1
ATOM 833 O O . PHE A 1 118 ? -7.294 6.165 6.783 1.00 94.31 118 PHE A O 1
ATOM 840 N N . ASP A 1 119 ? -6.945 4.705 8.447 1.00 92.44 119 ASP A N 1
ATOM 841 C CA . ASP A 1 119 ? -8.019 5.250 9.278 1.00 92.44 119 ASP A CA 1
ATOM 842 C C . ASP A 1 119 ? -7.665 6.634 9.859 1.00 92.44 119 ASP A C 1
ATOM 844 O O . ASP A 1 119 ? -6.593 7.192 9.625 1.00 92.44 119 ASP A O 1
ATOM 848 N N . LYS A 1 120 ? -8.606 7.250 10.581 1.00 91.25 120 LYS A N 1
ATOM 849 C CA . LYS A 1 120 ? -8.432 8.611 11.111 1.00 91.25 120 LYS A CA 1
ATOM 850 C C . LYS A 1 120 ? -7.375 8.728 12.203 1.00 91.25 120 LYS A C 1
ATOM 852 O O . LYS A 1 120 ? -6.923 9.850 12.422 1.00 91.25 120 LYS A O 1
ATOM 857 N N . GLU A 1 121 ? -7.076 7.650 12.912 1.00 90.19 121 GLU A N 1
ATOM 858 C CA . GLU A 1 121 ? -6.073 7.622 13.970 1.00 90.19 121 GLU A CA 1
ATOM 859 C C . GLU A 1 121 ? -4.689 7.621 13.331 1.00 90.19 121 GLU A C 1
ATOM 861 O O . GLU A 1 121 ? -4.012 8.642 13.413 1.00 90.19 121 GLU A O 1
ATOM 866 N N . THR A 1 122 ? -4.378 6.610 12.517 1.00 91.88 122 THR A N 1
ATOM 867 C CA . THR A 1 122 ? -3.119 6.526 11.760 1.00 91.88 122 THR A CA 1
ATOM 868 C C . THR A 1 122 ? -2.909 7.755 10.862 1.00 91.88 122 THR A C 1
ATOM 870 O O . THR A 1 122 ? -1.808 8.281 10.722 1.00 91.88 122 THR A O 1
ATOM 873 N N . GLN A 1 123 ? -3.978 8.303 10.268 1.00 93.50 123 GLN A N 1
ATOM 874 C CA . GLN A 1 123 ? -3.891 9.540 9.484 1.00 93.50 123 GLN A CA 1
ATOM 875 C C . GLN A 1 123 ? -3.362 10.744 10.261 1.00 93.50 123 GLN A C 1
ATOM 877 O O . GLN A 1 123 ? -2.898 11.685 9.617 1.00 93.50 123 GLN A O 1
ATOM 882 N N . LYS A 1 124 ? -3.563 10.821 11.580 1.00 92.44 124 LYS A N 1
ATOM 883 C CA . LYS A 1 124 ? -3.028 11.930 12.381 1.00 92.44 124 LYS A CA 1
ATOM 884 C C . LYS A 1 124 ? -1.519 11.788 12.463 1.00 92.44 124 LYS A C 1
ATOM 886 O O . LYS A 1 124 ? -0.831 12.713 12.047 1.00 92.44 124 LYS A O 1
ATOM 891 N N . ASP A 1 125 ? -1.054 10.605 12.832 1.00 90.94 125 ASP A N 1
ATOM 892 C CA . ASP A 1 125 ? 0.362 10.297 13.024 1.00 90.94 125 ASP A CA 1
ATOM 893 C C . ASP A 1 125 ? 1.143 10.493 11.717 1.00 90.94 125 ASP A C 1
ATOM 895 O O . ASP A 1 125 ? 2.104 11.258 11.654 1.00 90.94 125 ASP A O 1
ATOM 899 N N . LEU A 1 126 ? 0.640 9.947 10.604 1.00 91.69 126 LEU A N 1
ATOM 900 C CA . LEU A 1 126 ? 1.276 10.114 9.292 1.00 91.69 126 LEU A CA 1
ATOM 901 C C . LEU A 1 126 ? 1.270 11.567 8.777 1.00 91.69 126 LEU A C 1
ATOM 903 O O . LEU A 1 126 ? 2.061 11.927 7.904 1.00 91.69 126 LEU A O 1
ATOM 907 N N . LYS A 1 127 ? 0.358 12.427 9.257 1.00 94.50 127 LYS A N 1
ATOM 908 C CA . LYS A 1 127 ? 0.346 13.855 8.880 1.00 94.50 127 LYS A CA 1
ATOM 909 C C . LYS A 1 127 ? 1.378 14.668 9.642 1.00 94.50 127 LYS A C 1
ATOM 911 O O . LYS A 1 127 ? 1.747 15.729 9.133 1.00 94.50 127 LYS A O 1
ATOM 916 N N . GLU A 1 128 ? 1.795 14.211 10.817 1.00 95.75 128 GLU A N 1
ATOM 917 C CA . GLU A 1 128 ? 2.837 14.867 11.604 1.00 95.75 128 GLU A CA 1
ATOM 918 C C . GLU A 1 128 ? 4.209 14.691 10.949 1.00 95.75 128 GLU A C 1
ATOM 920 O O . GLU A 1 128 ? 4.995 15.638 10.944 1.00 95.75 128 GLU A O 1
ATOM 925 N N . ASP A 1 129 ? 4.443 13.558 10.273 1.00 92.69 129 ASP A N 1
ATOM 926 C CA . ASP A 1 129 ? 5.682 13.296 9.535 1.00 92.69 129 ASP A CA 1
ATOM 927 C C . ASP A 1 129 ? 5.455 12.909 8.063 1.00 92.69 129 ASP A C 1
ATOM 929 O O . ASP A 1 129 ? 5.727 11.802 7.594 1.00 92.69 129 ASP A O 1
ATOM 933 N N . LYS A 1 130 ? 4.983 13.877 7.272 1.00 94.94 130 LYS A N 1
ATOM 934 C CA . LYS A 1 130 ? 4.829 13.694 5.817 1.00 94.94 130 LYS A CA 1
ATOM 935 C C . LYS A 1 130 ? 6.146 13.457 5.086 1.00 94.94 130 LYS A C 1
ATOM 937 O O . LYS A 1 130 ? 6.121 12.966 3.957 1.00 94.94 130 LYS A O 1
ATOM 942 N N . LYS A 1 131 ? 7.267 13.883 5.671 1.00 96.38 131 LYS A N 1
ATOM 943 C CA . LYS A 1 131 ? 8.583 13.698 5.068 1.00 96.38 131 LYS A CA 1
ATOM 944 C C . LYS A 1 131 ? 8.947 12.217 5.113 1.00 96.38 131 LYS A C 1
ATOM 946 O O . LYS A 1 131 ? 9.289 11.678 4.069 1.00 96.38 131 LYS A O 1
ATOM 951 N N . TYR A 1 132 ? 8.765 11.574 6.264 1.00 92.56 132 TYR A N 1
ATOM 952 C CA . TYR A 1 132 ? 8.933 10.132 6.407 1.00 92.56 132 TYR A CA 1
ATOM 953 C C . TYR A 1 132 ? 8.066 9.350 5.412 1.00 92.56 132 TYR A C 1
ATOM 955 O O . TYR A 1 132 ? 8.565 8.485 4.700 1.00 92.56 132 TYR A O 1
ATOM 963 N N . VAL A 1 133 ? 6.786 9.720 5.268 1.00 95.12 133 VAL A N 1
ATOM 964 C CA . VAL A 1 133 ? 5.902 9.084 4.273 1.00 95.12 133 VAL A CA 1
ATOM 965 C C . VAL A 1 133 ? 6.442 9.254 2.850 1.00 95.12 133 VAL A C 1
ATOM 967 O O . VAL A 1 133 ? 6.382 8.319 2.063 1.00 95.12 133 VAL A O 1
ATOM 970 N N . LYS A 1 134 ? 6.970 10.434 2.501 1.00 97.50 134 LYS A N 1
ATOM 971 C CA . LYS A 1 134 ? 7.542 10.690 1.172 1.00 97.50 134 LYS A CA 1
ATOM 972 C C . LYS A 1 134 ? 8.759 9.812 0.894 1.00 97.50 134 LYS A C 1
ATOM 974 O O . LYS A 1 134 ? 8.813 9.213 -0.171 1.00 97.50 134 LYS A O 1
ATOM 979 N N . GLU A 1 135 ? 9.686 9.732 1.846 1.00 96.56 135 GLU A N 1
ATOM 980 C CA . GLU A 1 135 ? 10.889 8.898 1.736 1.00 96.56 135 GLU A CA 1
ATOM 981 C C . GLU A 1 135 ? 10.511 7.413 1.598 1.00 96.56 135 GLU A C 1
ATOM 983 O O . GLU A 1 135 ? 11.029 6.733 0.720 1.00 96.56 135 GLU A O 1
ATOM 988 N N . ALA A 1 136 ? 9.519 6.938 2.362 1.00 95.75 136 ALA A N 1
ATOM 989 C CA . ALA A 1 136 ? 9.012 5.571 2.235 1.00 95.75 136 ALA A CA 1
ATOM 990 C C . ALA A 1 136 ? 8.349 5.297 0.869 1.00 95.75 136 ALA A C 1
ATOM 992 O O . ALA A 1 136 ? 8.506 4.215 0.311 1.00 95.75 136 ALA A O 1
ATOM 993 N N . LEU A 1 137 ? 7.597 6.257 0.311 1.00 97.12 137 LEU A N 1
ATOM 994 C CA . LEU A 1 137 ? 7.015 6.119 -1.031 1.00 97.12 137 LEU A CA 1
ATOM 995 C C . LEU A 1 137 ? 8.085 6.084 -2.127 1.00 97.12 137 LEU A C 1
ATOM 997 O O . LEU A 1 137 ? 7.932 5.316 -3.073 1.00 97.12 137 LEU A O 1
ATOM 1001 N N . GLU A 1 138 ? 9.124 6.914 -2.007 1.00 97.56 138 GLU A N 1
ATOM 1002 C CA . GLU A 1 138 ? 10.275 6.930 -2.918 1.00 97.56 138 GLU A CA 1
ATOM 1003 C C . GLU A 1 138 ? 10.975 5.565 -2.915 1.00 97.56 138 GLU A C 1
ATOM 1005 O O . GLU A 1 138 ? 11.118 4.959 -3.974 1.00 97.56 138 GLU A O 1
ATOM 1010 N N . GLU A 1 139 ? 11.301 5.039 -1.730 1.00 96.62 139 GLU A N 1
ATOM 1011 C CA . GLU A 1 139 ? 11.930 3.722 -1.558 1.00 96.62 139 GLU A CA 1
ATOM 1012 C C . GLU A 1 139 ? 11.065 2.593 -2.136 1.00 96.62 139 GLU A C 1
ATOM 1014 O O . GLU A 1 139 ? 11.512 1.860 -3.015 1.00 96.62 139 GLU A O 1
ATOM 1019 N N . MET A 1 140 ? 9.786 2.511 -1.744 1.00 97.12 140 MET A N 1
ATOM 1020 C CA . MET A 1 140 ? 8.870 1.487 -2.266 1.00 97.12 140 MET A CA 1
ATOM 1021 C C . MET A 1 140 ? 8.711 1.562 -3.788 1.00 97.12 140 MET A C 1
ATOM 1023 O O . MET A 1 140 ? 8.572 0.535 -4.454 1.00 97.12 140 MET A O 1
ATOM 1027 N N . ARG A 1 141 ? 8.677 2.770 -4.366 1.00 98.06 141 ARG A N 1
ATOM 1028 C CA . ARG A 1 141 ? 8.560 2.925 -5.819 1.00 98.06 141 ARG A CA 1
ATOM 1029 C C . ARG A 1 141 ? 9.828 2.453 -6.513 1.00 98.06 141 ARG A C 1
ATOM 1031 O O . ARG A 1 141 ? 9.720 1.800 -7.549 1.00 98.06 141 ARG A O 1
ATOM 1038 N N . ASP A 1 142 ? 10.987 2.822 -5.989 1.00 97.88 142 ASP A N 1
ATOM 1039 C CA . ASP A 1 142 ? 12.269 2.474 -6.585 1.00 97.88 142 ASP A CA 1
ATOM 1040 C C . ASP A 1 142 ? 12.488 0.950 -6.531 1.00 97.88 142 ASP A C 1
ATOM 1042 O O . ASP A 1 142 ? 12.793 0.367 -7.570 1.00 97.88 142 ASP A O 1
ATOM 1046 N N . ASP A 1 143 ? 12.148 0.284 -5.422 1.00 97.12 143 ASP A N 1
ATOM 1047 C CA . ASP A 1 143 ? 12.153 -1.186 -5.315 1.00 97.12 143 ASP A CA 1
ATOM 1048 C C . ASP A 1 143 ? 11.240 -1.849 -6.361 1.00 97.12 143 ASP A C 1
ATOM 1050 O O . ASP A 1 143 ? 11.634 -2.778 -7.068 1.00 97.12 143 ASP A O 1
ATOM 1054 N N . LEU A 1 144 ? 10.014 -1.339 -6.532 1.00 97.38 144 LEU A N 1
ATOM 1055 C CA . LEU A 1 144 ? 9.084 -1.848 -7.546 1.00 97.38 144 LEU A CA 1
ATOM 1056 C C . LEU A 1 144 ? 9.594 -1.626 -8.978 1.00 97.38 144 LEU A C 1
ATOM 1058 O O . LEU A 1 144 ? 9.344 -2.446 -9.865 1.00 97.38 144 LEU A O 1
ATOM 1062 N N . ILE A 1 145 ? 10.289 -0.515 -9.229 1.00 98.12 145 ILE A N 1
ATOM 1063 C CA . ILE A 1 145 ? 10.917 -0.233 -10.523 1.00 98.12 145 ILE A CA 1
ATOM 1064 C C . ILE A 1 145 ? 12.092 -1.178 -10.771 1.00 98.12 145 ILE A C 1
ATOM 1066 O O . ILE A 1 145 ? 12.263 -1.614 -11.912 1.00 98.12 145 ILE A O 1
ATOM 1070 N N . ASP A 1 146 ? 12.878 -1.488 -9.750 1.00 97.75 146 ASP A N 1
ATOM 1071 C CA . ASP A 1 146 ? 14.035 -2.368 -9.867 1.00 97.75 146 ASP A CA 1
ATOM 1072 C C . ASP A 1 146 ? 13.609 -3.827 -10.095 1.00 97.75 146 ASP A C 1
ATOM 1074 O O . ASP A 1 146 ? 14.152 -4.493 -10.982 1.00 97.75 146 ASP A O 1
ATOM 1078 N N . ASP A 1 147 ? 12.572 -4.293 -9.394 1.00 96.31 147 ASP A N 1
ATOM 1079 C CA . ASP A 1 147 ? 12.072 -5.667 -9.504 1.00 96.31 147 ASP A CA 1
ATOM 1080 C C . ASP A 1 147 ? 11.226 -5.914 -10.765 1.00 96.31 147 ASP A C 1
ATOM 1082 O O . ASP A 1 147 ? 11.335 -6.967 -11.406 1.00 96.31 147 ASP A O 1
ATOM 1086 N N . PHE A 1 148 ? 10.362 -4.959 -11.132 1.00 97.12 148 PHE A N 1
ATOM 1087 C CA . PHE A 1 148 ? 9.324 -5.151 -12.159 1.00 97.12 148 PHE A CA 1
ATOM 1088 C C . PHE A 1 148 ? 9.403 -4.150 -13.324 1.00 97.12 148 PHE A C 1
ATOM 1090 O O . PHE A 1 148 ? 8.648 -4.243 -14.295 1.00 97.12 148 PHE A O 1
ATOM 1097 N N . GLY A 1 149 ? 10.329 -3.192 -13.276 1.00 97.56 149 GLY A N 1
ATOM 1098 C CA . GLY A 1 149 ? 10.526 -2.182 -14.312 1.00 97.56 149 GLY A CA 1
ATOM 1099 C C . GLY A 1 149 ? 9.600 -0.967 -14.192 1.00 97.56 149 GLY A C 1
ATOM 1100 O O . GLY A 1 149 ? 8.557 -0.973 -13.549 1.00 97.56 149 GLY A O 1
ATOM 1101 N N . ARG A 1 150 ? 9.931 0.116 -14.909 1.00 96.44 150 ARG A N 1
ATOM 1102 C CA . ARG A 1 150 ? 9.222 1.420 -14.839 1.00 96.44 150 ARG A CA 1
ATOM 1103 C C . ARG A 1 150 ? 7.726 1.399 -15.186 1.00 96.44 150 ARG A C 1
ATOM 1105 O O . ARG A 1 150 ? 7.050 2.404 -14.999 1.00 96.44 150 ARG A O 1
ATOM 1112 N N . SER A 1 151 ? 7.223 0.322 -15.784 1.00 97.25 151 SER A N 1
ATOM 1113 C CA . SER A 1 151 ? 5.807 0.169 -16.151 1.00 97.25 151 SER A CA 1
ATOM 1114 C C . SER A 1 151 ? 5.054 -0.826 -15.264 1.00 97.25 151 SER A C 1
ATOM 1116 O O . SER A 1 151 ? 3.908 -1.118 -15.596 1.00 97.25 151 SER A O 1
ATOM 1118 N N . TRP A 1 152 ? 5.645 -1.279 -14.150 1.00 97.81 152 TRP A N 1
ATOM 1119 C CA . TRP A 1 152 ? 5.106 -2.309 -13.249 1.00 97.81 152 TRP A CA 1
ATOM 1120 C C . TRP A 1 152 ? 3.622 -2.134 -12.904 1.00 97.81 152 TRP A C 1
ATOM 1122 O O . TRP A 1 152 ? 2.867 -3.098 -12.856 1.00 97.81 152 TRP A O 1
ATOM 1132 N N . PHE A 1 153 ? 3.163 -0.890 -12.734 1.00 97.69 153 PHE A N 1
ATOM 1133 C CA . PHE A 1 153 ? 1.777 -0.594 -12.370 1.00 97.69 153 PHE A CA 1
ATOM 1134 C C . PHE A 1 153 ? 0.748 -1.058 -13.419 1.00 97.69 153 PHE A C 1
ATOM 1136 O O . PHE A 1 153 ? -0.423 -1.244 -13.093 1.00 97.69 153 PHE A O 1
ATOM 1143 N N . LYS A 1 154 ? 1.150 -1.245 -14.685 1.00 97.94 154 LYS A N 1
ATOM 1144 C CA . LYS A 1 154 ? 0.270 -1.780 -15.743 1.00 97.94 154 LYS A CA 1
ATOM 1145 C C . LYS A 1 154 ? -0.032 -3.263 -15.558 1.00 97.94 154 LYS A C 1
ATOM 1147 O O . LYS A 1 154 ? -1.097 -3.702 -15.980 1.00 97.94 154 LYS A O 1
ATOM 1152 N N . ASP A 1 155 ? 0.881 -3.978 -14.915 1.00 97.88 155 ASP A N 1
ATOM 1153 C CA . ASP A 1 155 ? 0.827 -5.422 -14.708 1.00 97.88 155 ASP A CA 1
ATOM 1154 C C . ASP A 1 155 ? 0.381 -5.768 -13.275 1.00 97.88 155 ASP A C 1
ATOM 1156 O O . ASP A 1 155 ? 0.509 -6.909 -12.839 1.00 97.88 155 ASP A O 1
ATOM 1160 N N . LEU A 1 156 ? -0.133 -4.773 -12.536 1.00 98.31 156 LEU A N 1
ATOM 1161 C CA . LEU A 1 156 ? -0.663 -4.920 -11.184 1.00 98.31 156 LEU A CA 1
ATOM 1162 C C . LEU A 1 156 ? -2.002 -5.666 -11.194 1.00 98.31 156 LEU A C 1
ATOM 1164 O O . LEU A 1 156 ? -3.007 -5.182 -11.725 1.00 98.31 156 LEU A O 1
ATOM 1168 N N . GLU A 1 157 ? -2.050 -6.785 -10.482 1.00 98.38 157 GLU A N 1
ATOM 1169 C CA . GLU A 1 157 ? -3.243 -7.599 -10.300 1.00 98.38 157 GLU A CA 1
ATOM 1170 C C . GLU A 1 157 ? -3.634 -7.702 -8.820 1.00 98.38 157 GLU A C 1
ATOM 1172 O O . GLU A 1 157 ? -2.883 -8.173 -7.963 1.00 98.38 157 GLU A O 1
ATOM 1177 N N . ILE A 1 158 ? -4.867 -7.279 -8.514 1.00 98.38 158 ILE A N 1
ATOM 1178 C CA . ILE A 1 158 ? -5.431 -7.344 -7.162 1.00 98.38 158 ILE A CA 1
ATOM 1179 C C . ILE A 1 158 ? -6.306 -8.592 -7.011 1.00 98.38 158 ILE A C 1
ATOM 1181 O O . ILE A 1 158 ? -7.422 -8.682 -7.545 1.00 98.38 158 ILE A O 1
ATOM 1185 N N . GLY A 1 159 ? -5.804 -9.548 -6.232 1.00 96.81 159 GLY A N 1
ATOM 1186 C CA . GLY A 1 159 ? -6.417 -10.848 -6.013 1.00 96.81 159 GLY A CA 1
ATOM 1187 C C . GLY A 1 159 ? -7.606 -10.862 -5.046 1.00 96.81 159 GLY A C 1
ATOM 1188 O O . GLY A 1 159 ? -8.296 -9.869 -4.771 1.00 96.81 159 GLY A O 1
ATOM 1189 N N . ARG A 1 160 ? -7.897 -12.062 -4.533 1.00 95.19 160 ARG A N 1
ATOM 1190 C CA . ARG A 1 160 ? -8.920 -12.261 -3.498 1.00 95.19 160 ARG A CA 1
ATOM 1191 C C . ARG A 1 160 ? -8.385 -11.829 -2.135 1.00 95.19 160 ARG A C 1
ATOM 1193 O O . ARG A 1 160 ? -7.201 -12.000 -1.850 1.00 95.19 160 ARG A O 1
ATOM 1200 N N . LYS A 1 161 ? -9.281 -11.301 -1.300 1.00 94.94 161 LYS A N 1
ATOM 1201 C CA . LYS A 1 161 ? -9.004 -11.111 0.124 1.00 94.94 161 LYS A CA 1
ATOM 1202 C C . LYS A 1 161 ? -9.276 -12.398 0.900 1.00 94.94 161 LYS A C 1
ATOM 1204 O O . LYS A 1 161 ? -10.237 -13.109 0.604 1.00 94.94 161 LYS A O 1
ATOM 1209 N N . GLU A 1 162 ? -8.480 -12.650 1.925 1.00 94.44 162 GLU A N 1
ATOM 1210 C CA . GLU A 1 162 ? -8.636 -13.767 2.857 1.00 94.44 162 GLU A CA 1
ATOM 1211 C C . GLU A 1 162 ? -8.742 -13.214 4.277 1.00 94.44 162 GLU A C 1
ATOM 1213 O O . GLU A 1 162 ? -7.912 -12.401 4.684 1.00 94.44 162 GLU A O 1
ATOM 1218 N N . LYS A 1 163 ? -9.772 -13.629 5.026 1.00 92.44 163 LYS A N 1
ATOM 1219 C CA . LYS A 1 163 ? -9.979 -13.181 6.411 1.00 92.44 163 LYS A CA 1
ATOM 1220 C C . LYS A 1 163 ? -8.920 -13.793 7.329 1.00 92.44 163 LYS A C 1
ATOM 1222 O O . LYS A 1 163 ? -8.643 -14.990 7.231 1.00 92.44 163 LYS A O 1
ATOM 1227 N N . LYS A 1 164 ? -8.365 -12.991 8.239 1.00 85.56 164 LYS A N 1
ATOM 1228 C CA . LYS A 1 164 ? -7.402 -13.451 9.243 1.00 85.56 164 LYS A CA 1
ATOM 1229 C C . LYS A 1 164 ? -8.122 -13.773 10.556 1.00 85.56 164 LYS A C 1
ATOM 1231 O O . LYS A 1 164 ? -8.680 -12.896 11.205 1.00 85.56 164 LYS A O 1
ATOM 1236 N N . GLY A 1 165 ? -8.086 -15.043 10.958 1.00 78.75 165 GLY A N 1
ATOM 1237 C CA . GLY A 1 165 ? -8.649 -15.501 12.230 1.00 78.75 165 GLY A CA 1
ATOM 1238 C C . GLY A 1 165 ? -10.168 -15.312 12.365 1.00 78.75 165 GLY A C 1
ATOM 1239 O O . GLY A 1 165 ? -10.891 -15.053 11.403 1.00 78.75 165 GLY A O 1
ATOM 1240 N N . THR A 1 166 ? -10.664 -15.482 13.590 1.00 69.88 166 THR A N 1
ATOM 1241 C CA . THR A 1 166 ? -12.097 -15.393 13.930 1.00 69.88 166 THR A CA 1
ATOM 1242 C C . THR A 1 166 ? -12.490 -14.059 14.575 1.00 69.88 166 THR A C 1
ATOM 1244 O O . THR A 1 166 ? -13.666 -13.855 14.862 1.00 69.88 166 THR A O 1
ATOM 1247 N N . GLY A 1 167 ? -11.516 -13.173 14.821 1.00 72.19 167 GLY A N 1
ATOM 1248 C CA . GLY A 1 167 ? -11.668 -11.916 15.560 1.00 72.19 167 GLY A CA 1
ATOM 1249 C C . GLY A 1 167 ? -12.026 -10.714 14.681 1.00 72.19 167 GLY A C 1
ATOM 1250 O O . GLY A 1 167 ? -12.998 -10.767 13.924 1.00 72.19 167 GLY A O 1
ATOM 1251 N N . ARG A 1 168 ? -11.250 -9.621 14.818 1.00 76.12 168 ARG A N 1
ATOM 1252 C CA . ARG A 1 168 ? -11.436 -8.368 14.059 1.00 76.12 168 ARG A CA 1
ATOM 1253 C C . ARG A 1 168 ? -11.564 -8.654 12.561 1.00 76.12 168 ARG A C 1
ATOM 1255 O O . ARG A 1 168 ? -10.976 -9.604 12.051 1.00 76.12 168 ARG A O 1
ATOM 1262 N N . ASP A 1 169 ? -12.313 -7.813 11.854 1.00 90.06 169 ASP A N 1
ATOM 1263 C CA . ASP A 1 169 ? -12.454 -7.905 10.401 1.00 90.06 169 ASP A CA 1
ATOM 1264 C C . ASP A 1 169 ? -11.186 -7.397 9.691 1.00 90.06 169 ASP A C 1
ATOM 1266 O O . ASP A 1 169 ? -11.183 -6.355 9.034 1.00 90.06 169 ASP A O 1
ATOM 1270 N N . THR A 1 170 ? -10.100 -8.153 9.837 1.00 93.31 170 THR A N 1
ATOM 1271 C CA . THR A 1 170 ? -8.826 -7.961 9.146 1.00 93.31 170 THR A CA 1
ATOM 1272 C C . THR A 1 170 ? -8.654 -9.013 8.057 1.00 93.31 170 THR A C 1
ATOM 1274 O O . THR A 1 170 ? -9.100 -10.163 8.168 1.00 93.31 170 THR A O 1
ATOM 1277 N N . TYR A 1 171 ? -8.037 -8.605 6.955 1.00 94.88 171 TYR A N 1
ATOM 1278 C CA . TYR A 1 171 ? -7.859 -9.430 5.771 1.00 94.88 171 TYR A CA 1
ATOM 1279 C C . TYR A 1 171 ? -6.480 -9.180 5.167 1.00 94.88 171 TYR A C 1
ATOM 1281 O O . TYR A 1 171 ? -5.956 -8.075 5.251 1.00 94.88 171 TYR A O 1
ATOM 1289 N N . LYS A 1 172 ? -5.933 -10.188 4.489 1.00 94.69 172 LYS A N 1
ATOM 1290 C CA . LYS A 1 172 ? -4.847 -9.997 3.517 1.00 94.69 172 LYS A CA 1
ATOM 1291 C C . LYS A 1 172 ? -5.394 -10.047 2.109 1.00 94.69 172 LYS A C 1
ATOM 1293 O O . LYS A 1 172 ? -6.304 -10.828 1.829 1.00 94.69 172 LYS A O 1
ATOM 1298 N N . ILE A 1 173 ? -4.796 -9.279 1.216 1.00 97.06 173 ILE A N 1
ATOM 1299 C CA . ILE A 1 173 ? -5.065 -9.312 -0.215 1.00 97.06 173 ILE A CA 1
ATOM 1300 C C . ILE A 1 173 ? -3.818 -9.842 -0.904 1.00 97.06 173 ILE A C 1
ATOM 1302 O O . ILE A 1 173 ? -2.733 -9.313 -0.703 1.00 97.06 173 ILE A O 1
ATOM 1306 N N . ARG A 1 174 ? -3.970 -10.882 -1.723 1.00 96.44 174 ARG A N 1
ATOM 1307 C CA . ARG A 1 174 ? -2.879 -11.345 -2.584 1.00 96.44 174 ARG A CA 1
ATOM 1308 C C . ARG A 1 174 ? -2.656 -10.327 -3.701 1.00 96.44 174 ARG A C 1
ATOM 1310 O O . ARG A 1 174 ? -3.604 -10.062 -4.443 1.00 96.44 174 ARG A O 1
ATOM 1317 N N . VAL A 1 175 ? -1.444 -9.795 -3.819 1.00 97.88 175 VAL A N 1
ATOM 1318 C CA . VAL A 1 175 ? -1.079 -8.849 -4.879 1.00 97.88 175 VAL A CA 1
ATOM 1319 C C . VAL A 1 175 ? -0.025 -9.471 -5.776 1.00 97.88 175 VAL A C 1
ATOM 1321 O O . VAL A 1 175 ? 0.993 -9.977 -5.300 1.00 97.88 175 VAL A O 1
ATOM 1324 N N . GLU A 1 176 ? -0.288 -9.440 -7.076 1.00 98.06 176 GLU A N 1
ATOM 1325 C CA . GLU A 1 176 ? 0.641 -9.909 -8.095 1.00 98.06 176 GLU A CA 1
ATOM 1326 C C . GLU A 1 176 ? 1.047 -8.767 -9.021 1.00 98.06 176 GLU A C 1
ATOM 1328 O O . GLU A 1 176 ? 0.256 -7.864 -9.292 1.00 98.06 176 GLU A O 1
ATOM 1333 N N . ILE A 1 177 ? 2.289 -8.813 -9.491 1.00 98.12 177 ILE A N 1
ATOM 1334 C CA . ILE A 1 177 ? 2.833 -7.907 -10.501 1.00 98.12 177 ILE A CA 1
ATOM 1335 C C . ILE A 1 177 ? 3.576 -8.780 -11.510 1.00 98.12 177 ILE A C 1
ATOM 1337 O O . ILE A 1 177 ? 4.374 -9.631 -11.113 1.00 98.12 177 ILE A O 1
ATOM 1341 N N . ASP A 1 178 ? 3.271 -8.627 -12.802 1.00 96.12 178 ASP A N 1
ATOM 1342 C CA . ASP A 1 178 ? 3.835 -9.472 -13.873 1.00 96.12 178 ASP A CA 1
ATOM 1343 C C . ASP A 1 178 ? 3.622 -10.982 -13.602 1.00 96.12 178 ASP A C 1
ATOM 1345 O O . ASP A 1 178 ? 4.513 -11.823 -13.736 1.00 96.12 178 ASP A O 1
ATOM 1349 N N . GLY A 1 179 ? 2.430 -11.333 -13.100 1.00 94.75 179 GLY A N 1
ATOM 1350 C CA . GLY A 1 179 ? 2.053 -12.711 -12.758 1.00 94.75 179 GLY A CA 1
ATOM 1351 C C . GLY A 1 179 ? 2.835 -13.339 -11.594 1.00 94.75 179 GLY A C 1
ATOM 1352 O O . GLY A 1 179 ? 2.683 -14.535 -11.331 1.00 94.75 179 GLY A O 1
ATOM 1353 N N . LYS A 1 180 ? 3.674 -12.570 -10.888 1.00 95.19 180 LYS A N 1
ATOM 1354 C CA . LYS A 1 180 ? 4.431 -13.018 -9.712 1.00 95.19 180 LYS A CA 1
ATOM 1355 C C . LYS A 1 180 ? 3.811 -12.449 -8.448 1.00 95.19 180 LYS A C 1
ATOM 1357 O O . LYS A 1 180 ? 3.420 -11.288 -8.412 1.00 95.19 180 LYS A O 1
ATOM 1362 N N . LEU A 1 181 ? 3.774 -13.254 -7.387 1.00 95.44 181 LEU A N 1
ATOM 1363 C CA . LEU A 1 181 ? 3.396 -12.775 -6.058 1.00 95.44 181 LEU A CA 1
ATOM 1364 C C . LEU A 1 181 ? 4.391 -11.704 -5.602 1.00 95.44 181 LEU A C 1
ATOM 1366 O O . LEU A 1 181 ? 5.559 -12.023 -5.394 1.00 95.44 181 LEU A O 1
ATOM 1370 N N . HIS A 1 182 ? 3.905 -10.478 -5.425 1.00 94.75 182 HIS A N 1
ATOM 1371 C CA . HIS A 1 182 ? 4.677 -9.382 -4.848 1.00 94.75 182 HIS A CA 1
ATOM 1372 C C . HIS A 1 182 ? 4.550 -9.407 -3.323 1.00 94.75 182 HIS A C 1
ATOM 1374 O O . HIS A 1 182 ? 5.539 -9.581 -2.618 1.00 94.75 182 HIS A O 1
ATOM 1380 N N . GLU A 1 183 ? 3.319 -9.340 -2.806 1.00 94.75 183 GLU A N 1
ATOM 1381 C CA . GLU A 1 183 ? 3.077 -9.355 -1.364 1.00 94.75 183 GLU A CA 1
ATOM 1382 C C . GLU A 1 183 ? 1.648 -9.787 -0.988 1.00 94.75 183 GLU A C 1
ATOM 1384 O O . GLU A 1 183 ? 0.781 -10.047 -1.833 1.00 94.75 183 GLU A O 1
ATOM 1389 N N . TYR A 1 184 ? 1.406 -9.840 0.324 1.00 94.81 184 TYR A N 1
ATOM 1390 C CA . TYR A 1 184 ? 0.071 -9.900 0.906 1.00 94.81 184 TYR A CA 1
ATOM 1391 C C . TYR A 1 184 ? -0.240 -8.590 1.633 1.00 94.81 184 TYR A C 1
ATOM 1393 O O . TYR A 1 184 ? 0.147 -8.424 2.787 1.00 94.81 184 TYR A O 1
ATOM 1401 N N . LEU A 1 185 ? -0.995 -7.703 0.986 1.00 96.31 185 LEU A N 1
ATOM 1402 C CA . LEU A 1 185 ? -1.353 -6.401 1.543 1.00 96.31 185 LEU A CA 1
ATOM 1403 C C . LEU A 1 185 ? -2.392 -6.544 2.666 1.00 96.31 185 LEU A C 1
ATOM 1405 O O . LEU A 1 185 ? -3.466 -7.122 2.462 1.00 96.31 185 LEU A O 1
ATOM 1409 N N . GLY A 1 186 ? -2.080 -5.999 3.841 1.00 95.25 186 GLY A N 1
ATOM 1410 C CA . GLY A 1 186 ? -2.948 -5.992 5.017 1.00 95.25 186 GLY A CA 1
ATOM 1411 C C . GLY A 1 186 ? -4.026 -4.909 4.969 1.00 95.25 186 GLY A C 1
ATOM 1412 O O . GLY A 1 186 ? -3.740 -3.736 4.727 1.00 95.25 186 GLY A O 1
ATOM 1413 N N . ILE A 1 187 ? -5.278 -5.291 5.226 1.00 96.25 187 ILE A N 1
ATOM 1414 C CA . ILE A 1 187 ? -6.411 -4.365 5.316 1.00 96.25 187 ILE A CA 1
ATOM 1415 C C . ILE A 1 187 ? -7.305 -4.678 6.516 1.00 96.25 187 ILE A C 1
ATOM 1417 O O . ILE A 1 187 ? -7.457 -5.830 6.930 1.00 96.25 187 ILE A O 1
ATOM 1421 N N . LYS A 1 188 ? -7.989 -3.649 7.012 1.00 94.50 188 LYS A N 1
ATOM 1422 C CA . LYS A 1 188 ? -9.019 -3.751 8.050 1.00 94.50 188 LYS A CA 1
ATOM 1423 C C . LYS A 1 188 ? -10.332 -3.167 7.563 1.00 94.50 188 LYS A C 1
ATOM 1425 O O . LYS A 1 188 ? -10.354 -2.311 6.677 1.00 94.50 188 LYS A O 1
ATOM 1430 N N . ARG A 1 189 ? -11.428 -3.647 8.140 1.00 94.56 189 ARG A N 1
ATOM 1431 C CA . ARG A 1 189 ? -12.782 -3.181 7.859 1.00 94.56 189 ARG A CA 1
ATOM 1432 C C . ARG A 1 189 ? -13.451 -2.681 9.129 1.00 94.56 189 ARG A C 1
ATOM 1434 O O . ARG A 1 189 ? -13.430 -3.376 10.142 1.00 94.56 189 ARG A O 1
ATOM 1441 N N . ASP A 1 190 ? -14.037 -1.492 9.055 1.00 92.12 190 ASP A N 1
ATOM 1442 C CA . ASP A 1 190 ? -14.794 -0.910 10.162 1.00 92.12 190 ASP A CA 1
ATOM 1443 C C . ASP A 1 190 ? -16.243 -1.432 10.233 1.00 92.12 190 ASP A C 1
ATOM 1445 O O . ASP A 1 190 ? -16.711 -2.212 9.398 1.00 92.12 190 ASP A O 1
ATOM 1449 N N . ASP A 1 191 ? -16.968 -0.986 11.256 1.00 90.69 191 ASP A N 1
ATOM 1450 C CA . ASP A 1 191 ? -18.377 -1.301 11.507 1.00 90.69 191 ASP A CA 1
ATOM 1451 C C . ASP A 1 191 ? -19.336 -0.756 10.432 1.00 90.69 191 ASP A C 1
ATOM 1453 O O . ASP A 1 191 ? -20.489 -1.181 10.348 1.00 90.69 191 ASP A O 1
ATOM 1457 N N . LYS A 1 192 ? -18.860 0.160 9.583 1.00 90.75 192 LYS A N 1
ATOM 1458 C CA . LYS A 1 192 ? -19.600 0.784 8.479 1.00 90.75 192 LYS A CA 1
ATOM 1459 C C . LYS A 1 192 ? -19.262 0.159 7.123 1.00 90.75 192 LYS A C 1
ATOM 1461 O O . LYS A 1 192 ? -19.590 0.752 6.092 1.00 90.75 192 LYS A O 1
ATOM 1466 N N . ASP A 1 193 ? -18.629 -1.017 7.122 1.00 91.94 193 ASP A N 1
ATOM 1467 C CA . ASP A 1 193 ? -18.209 -1.755 5.924 1.00 91.94 193 ASP A CA 1
ATOM 1468 C C . ASP A 1 193 ? -17.250 -0.931 5.043 1.00 91.94 193 ASP A C 1
ATOM 1470 O O . ASP A 1 193 ? -17.324 -0.948 3.814 1.00 91.94 193 ASP A O 1
ATOM 1474 N N . ARG A 1 194 ? -16.350 -0.165 5.677 1.00 94.06 194 ARG A N 1
ATOM 1475 C CA . ARG A 1 194 ? -15.297 0.601 4.998 1.00 94.06 194 ARG A CA 1
ATOM 1476 C C . ARG A 1 194 ? -13.935 -0.031 5.230 1.00 94.06 194 ARG A C 1
ATOM 1478 O O . ARG A 1 194 ? -13.581 -0.363 6.357 1.00 94.06 194 ARG A O 1
ATOM 1485 N N . TYR A 1 195 ? -13.169 -0.172 4.155 1.00 95.75 195 TYR A N 1
ATOM 1486 C CA . TYR A 1 195 ? -11.818 -0.715 4.149 1.00 95.75 195 TYR A CA 1
ATOM 1487 C C . TYR A 1 195 ? -10.767 0.383 4.285 1.00 95.75 195 TYR A C 1
ATOM 1489 O O . TYR A 1 195 ? -10.877 1.443 3.659 1.00 95.75 195 TYR A O 1
ATOM 1497 N N . TYR A 1 196 ? -9.721 0.064 5.039 1.00 95.94 196 TYR A N 1
ATOM 1498 C CA . TYR A 1 196 ? -8.519 0.870 5.230 1.00 95.94 196 TYR A CA 1
ATOM 1499 C C . TYR A 1 196 ? -7.289 -0.036 5.188 1.00 95.94 196 TYR A C 1
ATOM 1501 O O . TYR A 1 196 ? -7.400 -1.240 5.446 1.00 95.94 196 TYR A O 1
ATOM 1509 N N . ILE A 1 197 ? -6.126 0.538 4.884 1.00 95.94 197 ILE A N 1
ATOM 1510 C CA . ILE A 1 197 ? -4.846 -0.151 5.079 1.00 95.94 197 ILE A CA 1
ATOM 1511 C C . ILE A 1 197 ? -4.662 -0.430 6.574 1.00 95.94 197 ILE A C 1
ATOM 1513 O O . ILE A 1 197 ? -5.024 0.395 7.418 1.00 95.94 197 ILE A O 1
ATOM 1517 N N . ASP A 1 198 ? -4.154 -1.618 6.891 1.00 93.00 198 ASP A N 1
ATOM 1518 C CA . ASP A 1 198 ? -3.881 -2.057 8.258 1.00 93.00 198 ASP A CA 1
ATOM 1519 C C . ASP A 1 198 ? -2.371 -2.217 8.454 1.00 93.00 198 ASP A C 1
ATOM 1521 O O . ASP A 1 198 ? -1.796 -3.228 8.051 1.00 93.00 198 ASP A O 1
ATOM 1525 N N . GLU A 1 199 ? -1.729 -1.206 9.044 1.00 81.94 199 GLU A N 1
ATOM 1526 C CA . GLU A 1 199 ? -0.280 -1.197 9.312 1.00 81.94 199 GLU A CA 1
ATOM 1527 C C . GLU A 1 199 ? 0.143 -2.300 10.291 1.00 81.94 199 GLU A C 1
ATOM 1529 O O . GLU A 1 199 ? 1.219 -2.879 10.172 1.00 81.94 199 GLU A O 1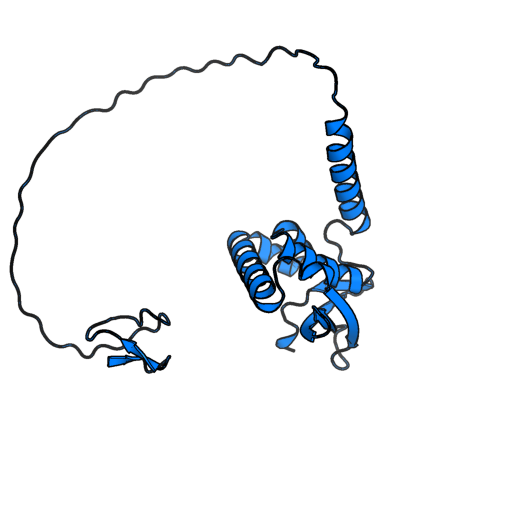
ATOM 1534 N N . ASP A 1 200 ? -0.763 -2.680 11.191 1.00 78.81 200 ASP A N 1
ATOM 1535 C CA . ASP A 1 200 ? -0.514 -3.696 12.206 1.00 78.81 200 ASP A CA 1
ATOM 1536 C C . ASP A 1 200 ? -0.786 -5.123 11.715 1.00 78.81 200 ASP A C 1
ATOM 1538 O O . ASP A 1 200 ? -0.708 -6.077 12.493 1.00 78.81 200 ASP A O 1
ATOM 1542 N N . TYR A 1 201 ? -1.122 -5.311 10.434 1.00 73.00 201 TYR A N 1
ATOM 1543 C CA . TYR A 1 201 ? -1.598 -6.597 9.923 1.00 73.00 201 TYR A CA 1
ATOM 1544 C C . TYR A 1 201 ? -0.659 -7.772 10.254 1.00 73.00 201 TYR A C 1
ATOM 1546 O O . TYR A 1 201 ? -1.124 -8.885 10.529 1.00 73.00 201 TYR A O 1
ATOM 1554 N N . PHE A 1 202 ? 0.657 -7.543 10.255 1.00 60.03 202 PHE A N 1
ATOM 1555 C CA . PHE A 1 202 ? 1.671 -8.561 10.547 1.00 60.03 202 PHE A CA 1
ATOM 1556 C C . PHE A 1 202 ? 1.983 -8.737 12.042 1.00 60.03 202 PHE A C 1
ATOM 1558 O O . PHE A 1 202 ? 2.670 -9.691 12.402 1.00 60.03 202 PHE A O 1
ATOM 1565 N N . HIS A 1 203 ? 1.454 -7.874 12.910 1.00 61.47 203 HIS A N 1
ATOM 1566 C CA . HIS A 1 203 ? 1.647 -7.918 14.363 1.00 61.47 203 HIS A CA 1
ATOM 1567 C C . HIS A 1 203 ? 0.525 -8.659 15.116 1.00 61.47 203 HIS A C 1
ATOM 1569 O O . HIS A 1 203 ? 0.662 -8.920 16.313 1.00 61.47 203 HIS A O 1
ATOM 1575 N N . TYR A 1 204 ? -0.560 -9.024 14.423 1.00 55.38 204 TYR A N 1
ATOM 1576 C CA . TYR A 1 204 ? -1.677 -9.838 14.936 1.00 55.38 204 TYR A CA 1
ATOM 1577 C C . TYR A 1 204 ? -1.512 -11.335 14.674 1.00 55.38 204 TYR A C 1
ATOM 1579 O O . TYR A 1 204 ? -2.069 -12.134 15.455 1.00 55.38 204 TYR A O 1
#